Protein AF-A0A1G1XC01-F1 (afdb_monomer_lite)

Foldseek 3Di:
DDADPVRWDWDDDQQQQKIFTADPPPRDTPFMFAHGRDQDDPRGAHRKADWDQAPNRQWIWICSFQLQKIFIAGRPVRDGPAIFAHGNDADPDQSHADGWADWDQPDRRSQWIWTARQVQQKTFIARRPVRDGPAMEHDPPADGWHDWDADPVQWIWTDRQVLQKIWIAHRVRDTPAIAAAALVRDGQHRWQEWDQDPVRWIWTQGQRQQKIFTANRVHNYTPDIDHDNNRGRYDDDD

Sequence (238 aa):
MTVAPNGNPLVATSNGMLIQEIDRTNHQV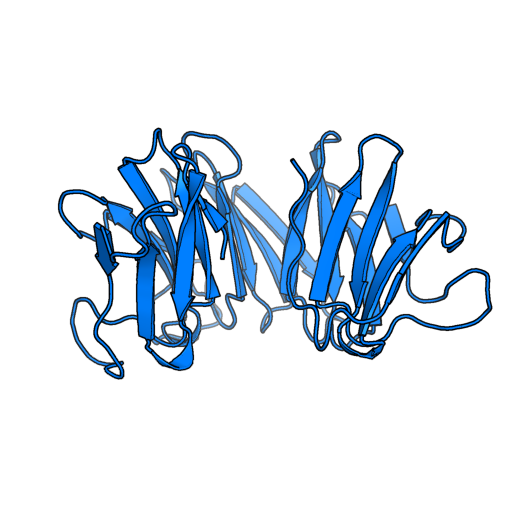VWQYGVLNQQYCDKCLHQPKKTHLFNNGTEVLVTDANNRRVVIINKATKQIVWEYGHKAEMRDAIGYLKGNRFAMPMDETGSQILISDTLTNKIMLIDRATKNIAWQWQDASGKWLQNVFPTSDGTFVAEDHLKNEVFEVNKDGKILWTLHQLADGTTLNYPTDAIKLGNSNVLISEGGKRRIIEVNPLTGEIVWKFTGAGLPTAIAVE

Radius of gyration: 17.6 Å; chains: 1; bounding box: 43×45×46 Å

Organism: NCBI:txid1797282

InterPro domains:
  IPR002372 Pyrrolo-quinoline quinone repeat domain [PF13360] (113-225)
  IPR011042 Six-bladed beta-propeller, TolB-like [G3DSA:2.120.10.30] (1-237)
  IPR011047 Quinoprotein alcohol dehydrogenase-like superfamily [SSF50998] (6-236)

Structure (mmCIF, N/CA/C/O backbone):
data_AF-A0A1G1XC01-F1
#
_entry.id   AF-A0A1G1XC01-F1
#
loop_
_atom_site.group_PDB
_atom_site.id
_atom_site.type_symbol
_atom_site.label_atom_id
_atom_site.label_alt_id
_atom_site.label_comp_id
_atom_site.label_asym_id
_atom_site.label_entity_id
_atom_site.label_seq_id
_atom_site.pdbx_PDB_ins_code
_atom_site.Cartn_x
_atom_site.Cartn_y
_atom_site.Cartn_z
_atom_site.occupancy
_atom_site.B_iso_or_equiv
_atom_site.auth_seq_id
_atom_site.auth_comp_id
_atom_site.auth_asym_id
_atom_site.auth_atom_id
_atom_site.pdbx_PDB_model_num
ATOM 1 N N . MET A 1 1 ? 3.510 8.034 7.076 1.00 75.88 1 MET A N 1
ATOM 2 C CA . MET A 1 1 ? 2.882 9.356 7.246 1.00 75.88 1 MET A CA 1
ATOM 3 C C . MET A 1 1 ? 1.990 9.595 6.047 1.00 75.88 1 MET A C 1
ATOM 5 O O . MET A 1 1 ? 2.377 9.189 4.957 1.00 75.88 1 MET A O 1
ATOM 9 N N . THR A 1 2 ? 0.830 10.196 6.258 1.00 83.81 2 THR A N 1
ATOM 10 C CA . THR A 1 2 ? -0.003 10.807 5.213 1.00 83.81 2 THR A CA 1
ATOM 11 C C . THR A 1 2 ? -0.377 12.216 5.648 1.00 83.81 2 THR A C 1
ATOM 13 O O . THR A 1 2 ? -0.042 12.621 6.762 1.00 83.81 2 THR A O 1
ATOM 16 N N . VAL A 1 3 ? -1.011 12.980 4.765 1.00 85.81 3 VAL A N 1
ATOM 17 C CA . VAL A 1 3 ? -1.442 14.352 5.042 1.00 85.81 3 VAL A CA 1
ATOM 18 C C . VAL A 1 3 ? -2.966 14.366 5.102 1.00 85.81 3 VAL A C 1
ATOM 20 O O . VAL A 1 3 ? -3.635 13.828 4.224 1.00 85.81 3 VAL A O 1
ATOM 23 N N . ALA A 1 4 ? -3.513 14.919 6.178 1.00 85.06 4 ALA A N 1
ATOM 24 C CA . ALA A 1 4 ? -4.942 15.140 6.345 1.00 85.06 4 ALA A CA 1
ATOM 25 C C . ALA A 1 4 ? -5.431 16.287 5.432 1.00 85.06 4 ALA A C 1
ATOM 27 O O . ALA A 1 4 ? -4.627 17.147 5.078 1.00 85.06 4 ALA A O 1
ATOM 28 N N . PRO A 1 5 ? -6.735 16.388 5.097 1.00 82.94 5 PRO A N 1
ATOM 29 C CA . PRO A 1 5 ? -7.250 17.471 4.248 1.00 82.94 5 PRO A CA 1
ATOM 30 C C . PRO A 1 5 ? -6.991 18.889 4.785 1.00 82.94 5 PRO A C 1
ATOM 32 O O . PRO A 1 5 ? -6.902 19.840 4.020 1.00 82.94 5 PRO A O 1
ATOM 35 N N . ASN A 1 6 ? -6.834 19.040 6.103 1.00 85.12 6 ASN A N 1
ATOM 36 C CA . ASN A 1 6 ? -6.442 20.298 6.754 1.00 85.12 6 ASN A CA 1
ATOM 37 C C . ASN A 1 6 ? -4.921 20.581 6.679 1.00 85.12 6 ASN A C 1
ATOM 39 O O . ASN A 1 6 ? -4.443 21.553 7.259 1.00 85.12 6 ASN A O 1
ATOM 43 N N . GLY A 1 7 ? -4.148 19.728 6.004 1.00 87.81 7 GLY A N 1
ATOM 44 C CA . GLY A 1 7 ? -2.696 19.811 5.882 1.00 87.81 7 GLY A CA 1
ATOM 45 C C . GLY A 1 7 ? -1.914 19.235 7.065 1.00 87.81 7 GLY A C 1
ATOM 46 O O . GLY A 1 7 ? -0.684 19.265 7.031 1.00 87.81 7 GLY A O 1
ATOM 47 N N . ASN A 1 8 ? -2.572 18.723 8.109 1.00 92.62 8 ASN A N 1
ATOM 48 C CA . ASN A 1 8 ? -1.876 18.136 9.252 1.00 92.62 8 ASN A CA 1
ATOM 49 C C . ASN A 1 8 ? -1.252 16.782 8.887 1.00 92.62 8 ASN A C 1
ATOM 51 O O . ASN A 1 8 ? -1.921 15.942 8.278 1.00 92.62 8 ASN A O 1
ATOM 55 N N . PRO A 1 9 ? -0.001 16.499 9.282 1.00 92.25 9 PRO A N 1
ATOM 56 C CA . PRO A 1 9 ? 0.548 15.159 9.153 1.00 92.25 9 PRO A CA 1
ATOM 57 C C . PRO A 1 9 ? -0.177 14.167 10.073 1.00 92.25 9 PRO A C 1
ATOM 59 O O . PRO A 1 9 ? -0.300 14.370 11.283 1.00 92.25 9 PRO A O 1
ATOM 62 N N . LEU A 1 10 ? -0.590 13.044 9.489 1.00 92.88 10 LEU A N 1
ATOM 63 C CA . LEU A 1 10 ? -1.025 11.843 10.188 1.00 92.88 10 LEU A CA 1
ATOM 64 C C . LEU A 1 10 ? 0.125 10.828 10.188 1.00 92.88 10 LEU A C 1
ATOM 66 O O . LEU A 1 10 ? 0.558 10.315 9.148 1.00 92.88 10 LEU A O 1
ATOM 70 N N . VAL A 1 11 ? 0.659 10.544 11.369 1.00 92.31 11 VAL A N 1
ATOM 71 C CA . VAL A 1 11 ? 1.878 9.758 11.557 1.00 92.31 11 VAL A CA 1
ATOM 72 C C . VAL A 1 11 ? 1.549 8.469 12.286 1.00 92.31 11 VAL A C 1
ATOM 74 O O . VAL A 1 11 ? 0.993 8.486 13.377 1.00 92.31 11 VAL A O 1
ATOM 77 N N . ALA A 1 12 ? 1.940 7.341 11.698 1.00 92.38 12 ALA A N 1
ATOM 7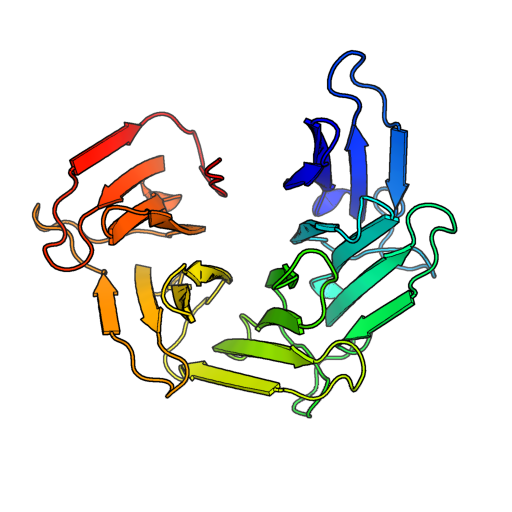8 C CA . ALA A 1 12 ? 1.949 6.053 12.373 1.00 92.38 12 ALA A CA 1
ATOM 79 C C . ALA A 1 12 ? 3.348 5.766 12.910 1.00 92.38 12 ALA A C 1
ATOM 81 O O . ALA A 1 12 ? 4.310 5.655 12.145 1.00 92.38 12 ALA A O 1
ATOM 82 N N . THR A 1 13 ? 3.451 5.598 14.220 1.00 91.56 13 THR A N 1
ATOM 83 C CA . THR A 1 13 ? 4.713 5.310 14.893 1.00 91.56 13 THR A CA 1
ATOM 84 C C . THR A 1 13 ? 4.769 3.817 15.175 1.00 91.56 13 THR A C 1
ATOM 86 O O . THR A 1 13 ? 4.258 3.358 16.195 1.00 91.56 13 THR A O 1
ATOM 89 N N . SER A 1 14 ? 5.388 3.034 14.280 1.00 89.62 14 SER A N 1
ATOM 90 C CA . SER A 1 14 ? 5.397 1.563 14.395 1.00 89.62 14 SER A CA 1
ATOM 91 C C . SER A 1 14 ? 5.891 1.069 15.761 1.00 89.62 14 SER A C 1
ATOM 93 O O . SER A 1 14 ? 5.232 0.232 16.372 1.00 89.62 14 SER A O 1
ATOM 95 N N . ASN A 1 15 ? 7.016 1.593 16.257 1.00 89.50 15 ASN A N 1
ATOM 96 C CA . ASN A 1 15 ? 7.578 1.174 17.550 1.00 89.50 15 ASN A CA 1
ATOM 97 C C . ASN A 1 15 ? 6.788 1.730 18.740 1.00 89.50 15 ASN A C 1
ATOM 99 O O . ASN A 1 15 ? 6.712 1.080 19.77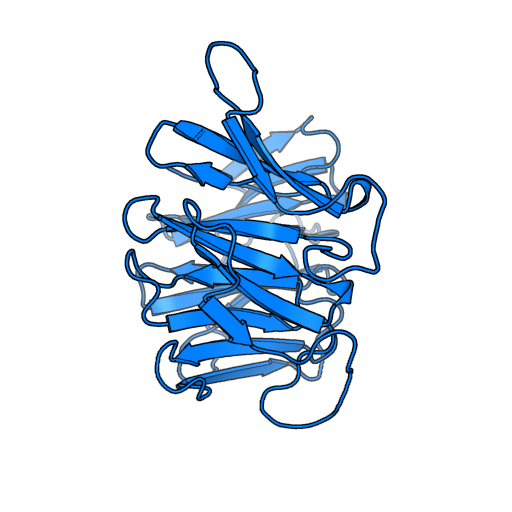4 1.00 89.50 15 ASN A O 1
ATOM 103 N N . GLY A 1 16 ? 6.166 2.898 18.566 1.00 91.50 16 GLY A N 1
ATOM 104 C CA . GLY A 1 16 ? 5.320 3.531 19.574 1.00 91.50 16 GLY A CA 1
ATOM 105 C C . GLY A 1 16 ? 3.903 2.959 19.637 1.00 91.50 16 GLY A C 1
ATOM 106 O O . GLY A 1 16 ? 3.182 3.298 20.564 1.00 91.50 16 GLY A O 1
ATOM 107 N N . MET A 1 17 ? 3.506 2.097 18.690 1.00 95.44 17 MET A N 1
ATOM 108 C CA . MET A 1 17 ? 2.208 1.397 18.670 1.00 95.44 17 MET A CA 1
ATOM 109 C C . MET A 1 17 ? 0.994 2.334 18.632 1.00 95.44 17 MET A C 1
ATOM 111 O O . MET A 1 17 ? -0.092 2.012 19.118 1.00 95.44 17 MET A O 1
ATOM 115 N N . LEU A 1 18 ? 1.175 3.505 18.027 1.00 95.56 18 LEU A N 1
ATOM 116 C CA . LEU A 1 18 ? 0.162 4.547 17.982 1.00 95.56 18 LEU A CA 1
ATOM 117 C C . LEU A 1 18 ? 0.186 5.312 16.665 1.00 95.56 18 LEU A C 1
ATOM 119 O O . LEU A 1 18 ? 1.136 5.232 15.881 1.00 95.56 18 LEU A O 1
ATOM 123 N N . ILE A 1 19 ? -0.886 6.060 16.449 1.00 96.00 19 ILE A N 1
ATOM 124 C CA . ILE A 1 19 ? -1.063 6.992 15.345 1.00 96.00 19 ILE A CA 1
ATOM 125 C C . ILE A 1 19 ? -1.423 8.339 15.936 1.00 96.00 19 ILE A C 1
ATOM 127 O O . ILE A 1 19 ? -2.250 8.397 16.848 1.00 96.00 19 ILE A O 1
ATOM 131 N N . GLN A 1 20 ? -0.832 9.399 15.402 1.00 95.94 20 GLN A N 1
ATOM 132 C CA . GLN A 1 20 ? -1.077 10.772 15.817 1.00 95.94 20 GLN A CA 1
ATOM 133 C C . GLN A 1 20 ? -1.349 11.660 14.613 1.00 95.94 20 GLN A C 1
ATOM 135 O O . GLN A 1 20 ? -0.650 11.572 13.608 1.00 95.94 20 GLN A O 1
ATOM 140 N N . GLU A 1 21 ? -2.344 12.531 14.737 1.00 95.75 21 GLU A N 1
ATOM 141 C CA . GLU A 1 21 ? -2.443 13.728 13.907 1.00 95.75 21 GLU A CA 1
ATOM 142 C C . GLU A 1 21 ? -1.783 14.871 14.671 1.00 95.75 21 GLU A C 1
ATOM 144 O O . GLU A 1 21 ? -2.106 15.110 15.841 1.00 95.75 21 GLU A O 1
ATOM 149 N N . ILE A 1 22 ? -0.849 15.548 14.014 1.00 95.88 22 ILE A N 1
ATOM 150 C CA . ILE A 1 22 ? -0.079 16.642 14.597 1.00 95.88 22 ILE A CA 1
ATOM 151 C C . ILE A 1 22 ? -0.465 17.919 13.864 1.00 95.88 22 ILE A C 1
ATOM 153 O O . ILE A 1 22 ? -0.442 17.960 12.638 1.00 95.88 22 ILE A O 1
ATOM 157 N N . ASP A 1 23 ? -0.818 18.958 14.609 1.00 95.25 23 ASP A N 1
ATOM 158 C CA . ASP A 1 23 ? -1.065 20.282 14.053 1.00 95.25 23 ASP A CA 1
ATOM 159 C C . ASP A 1 23 ? 0.220 20.830 13.421 1.00 95.25 23 ASP A C 1
ATOM 161 O O . ASP A 1 23 ? 1.255 20.958 14.079 1.00 95.25 23 ASP A O 1
ATOM 165 N N . ARG A 1 24 ? 0.168 21.143 12.126 1.00 93.62 24 ARG A N 1
ATOM 166 C CA . ARG A 1 24 ? 1.348 21.591 11.367 1.00 93.62 24 ARG A CA 1
ATOM 167 C C . ARG A 1 24 ? 1.880 22.968 11.775 1.00 93.62 24 ARG A C 1
ATOM 169 O O . ARG A 1 24 ? 2.967 23.330 11.341 1.00 93.62 24 ARG A O 1
ATOM 176 N N . THR A 1 25 ? 1.123 23.755 12.536 1.00 95.31 25 THR A N 1
ATOM 177 C CA . THR A 1 25 ? 1.468 25.136 12.897 1.00 95.31 25 THR A CA 1
ATOM 178 C C . THR A 1 25 ? 2.027 25.225 14.312 1.00 95.31 25 THR A C 1
ATOM 180 O O . THR A 1 25 ? 3.033 25.895 14.524 1.00 95.31 25 THR A O 1
ATOM 183 N N . ASN A 1 26 ? 1.395 24.565 15.283 1.00 96.38 26 ASN A N 1
ATOM 184 C CA . ASN A 1 26 ? 1.813 24.605 16.692 1.00 96.38 26 ASN A CA 1
ATOM 185 C C . ASN A 1 26 ? 2.472 23.300 17.183 1.00 96.38 26 ASN A C 1
ATOM 187 O O . ASN A 1 26 ? 2.916 23.228 18.334 1.00 96.38 26 ASN A O 1
ATOM 191 N N . HIS A 1 27 ? 2.542 22.283 16.317 1.00 95.06 27 HIS A N 1
ATOM 192 C CA . HIS A 1 27 ? 3.183 20.985 16.548 1.00 95.06 27 HIS A CA 1
ATOM 193 C C . HIS A 1 27 ? 2.582 20.173 17.706 1.00 95.06 27 HIS A C 1
ATOM 195 O O . HIS A 1 27 ? 3.217 19.246 18.211 1.00 95.06 27 HIS A O 1
ATOM 201 N N . GLN A 1 28 ? 1.359 20.497 18.134 1.00 97.25 28 GLN A N 1
ATOM 202 C CA . GLN A 1 28 ? 0.647 19.742 19.159 1.00 97.25 28 GLN A CA 1
ATOM 203 C C . GLN A 1 28 ? -0.070 18.535 18.559 1.00 97.25 28 GLN A C 1
ATOM 205 O O . GLN A 1 28 ? -0.556 18.560 17.428 1.00 97.25 28 GLN A O 1
ATOM 210 N N . VAL A 1 29 ? -0.181 17.468 19.348 1.00 96.44 29 VAL A N 1
ATOM 211 C CA . VAL A 1 29 ? -1.004 16.309 18.989 1.00 96.44 29 VAL A CA 1
ATOM 212 C C . VAL A 1 29 ? -2.475 16.691 19.138 1.00 96.44 29 VAL A C 1
ATOM 214 O O . VAL A 1 29 ? -2.940 16.946 20.247 1.00 96.44 29 VAL A O 1
ATOM 217 N N . VAL A 1 30 ? -3.218 16.687 18.032 1.00 95.88 30 VAL A N 1
ATOM 218 C CA . VAL A 1 30 ? -4.658 17.016 18.012 1.00 95.88 30 VAL A CA 1
ATOM 219 C C . VAL A 1 30 ? -5.543 15.775 17.998 1.00 95.88 30 VAL A C 1
ATOM 221 O O . VAL A 1 30 ? -6.713 15.827 18.374 1.00 95.88 30 VAL A O 1
ATOM 224 N N . TRP A 1 31 ? -4.988 14.628 17.610 1.00 96.50 31 TRP A N 1
ATOM 225 C CA . TRP A 1 31 ? -5.675 13.347 17.685 1.00 96.50 31 TRP A CA 1
ATOM 226 C C . TRP A 1 31 ? -4.683 12.202 17.876 1.00 96.50 31 TRP A C 1
ATOM 228 O O . TRP A 1 31 ? -3.569 12.245 17.361 1.00 96.50 31 TRP A O 1
ATOM 238 N N . GLN A 1 32 ? -5.103 11.160 18.597 1.00 96.50 32 GLN A N 1
ATOM 239 C CA . GLN A 1 32 ? -4.316 9.945 18.792 1.00 96.50 32 GLN A CA 1
ATOM 240 C C . GLN A 1 32 ? -5.203 8.706 18.900 1.00 96.50 32 GLN A C 1
ATOM 242 O O . GLN A 1 32 ? -6.240 8.728 19.582 1.00 96.50 32 GLN A O 1
ATOM 247 N N . TYR A 1 33 ? -4.715 7.609 18.324 1.00 96.88 33 TYR A N 1
ATOM 248 C CA . TYR A 1 33 ? -5.201 6.253 18.553 1.00 96.88 33 TYR A CA 1
ATOM 249 C C . TYR A 1 33 ? -4.039 5.295 18.821 1.00 96.88 33 TYR A C 1
ATOM 251 O O . TYR A 1 33 ? -2.954 5.465 18.272 1.00 96.88 33 TYR A O 1
ATOM 259 N N . GLY A 1 34 ? -4.265 4.276 19.648 1.00 95.44 34 GLY A N 1
ATOM 260 C CA . GLY A 1 34 ? -3.203 3.424 20.173 1.00 95.44 34 GLY A CA 1
ATOM 261 C C . GLY A 1 34 ? -2.655 3.929 21.504 1.00 95.44 34 GLY A C 1
ATOM 262 O O . GLY A 1 34 ? -2.964 5.036 21.963 1.00 95.44 34 GLY A O 1
ATOM 263 N N . VAL A 1 35 ? -1.850 3.079 22.131 1.00 94.00 35 VAL A N 1
ATOM 264 C CA . VAL A 1 35 ? -1.258 3.319 23.446 1.00 94.00 35 VAL A CA 1
ATOM 265 C C . VAL A 1 35 ? 0.248 3.172 23.313 1.00 94.00 35 VAL A C 1
ATOM 267 O O . VAL A 1 35 ? 0.732 2.196 22.740 1.00 94.00 35 VAL A O 1
ATOM 270 N N . LEU A 1 36 ? 0.981 4.162 23.824 1.00 93.81 36 LEU A N 1
ATOM 271 C CA . LEU A 1 36 ? 2.430 4.215 23.692 1.00 93.81 36 LEU A CA 1
ATOM 272 C C . LEU A 1 36 ? 3.072 2.948 24.260 1.00 93.81 36 LEU A C 1
ATOM 274 O O . LEU A 1 36 ? 2.903 2.640 25.437 1.00 93.81 36 LEU A O 1
ATOM 278 N N . ASN A 1 37 ? 3.828 2.244 23.415 1.00 91.44 37 ASN A N 1
ATOM 279 C CA . ASN A 1 37 ? 4.573 1.031 23.764 1.00 91.44 37 ASN A CA 1
ATOM 280 C C . ASN A 1 37 ? 3.711 -0.118 24.328 1.00 91.44 37 ASN A C 1
ATOM 282 O O . ASN A 1 37 ? 4.250 -1.021 24.969 1.00 91.44 37 ASN A O 1
ATOM 286 N N . GLN A 1 38 ? 2.396 -0.126 24.075 1.00 92.56 38 GLN A N 1
ATOM 287 C CA . GLN A 1 38 ? 1.509 -1.207 24.500 1.00 92.56 38 GLN A CA 1
ATOM 288 C C . GLN A 1 38 ? 0.847 -1.901 23.304 1.00 92.56 38 GLN A C 1
ATOM 290 O O . GLN A 1 38 ? 0.121 -1.297 22.519 1.00 92.56 38 GLN A O 1
ATOM 295 N N . GLN A 1 39 ? 1.085 -3.210 23.202 1.00 89.69 39 GLN A N 1
ATOM 296 C CA . GLN A 1 39 ? 0.593 -4.060 22.108 1.00 89.69 39 GLN A CA 1
ATOM 297 C C . GLN A 1 39 ? -0.752 -4.716 22.444 1.00 89.69 39 GLN A C 1
ATOM 299 O O . GLN A 1 39 ? -1.568 -4.979 21.561 1.00 89.69 39 GLN A O 1
ATOM 304 N N . TYR A 1 40 ? -0.988 -4.981 23.731 1.00 86.88 40 TYR A N 1
ATOM 305 C CA . TYR A 1 40 ? -2.087 -5.819 24.204 1.00 86.88 40 TYR A CA 1
ATOM 306 C C . TYR A 1 40 ? -3.066 -4.997 25.041 1.00 86.88 40 TYR A C 1
ATOM 308 O O . TYR A 1 40 ? -2.843 -4.731 26.222 1.00 86.88 40 TYR A O 1
ATOM 316 N N . CYS A 1 41 ? -4.132 -4.559 24.377 1.00 87.50 41 CYS A N 1
ATOM 317 C CA . CYS A 1 41 ? -5.350 -3.983 24.941 1.00 87.50 41 CYS A CA 1
ATOM 318 C C . CYS A 1 41 ? -6.404 -3.845 23.827 1.00 87.50 41 CYS A C 1
ATOM 320 O O . CYS A 1 41 ? -6.119 -4.119 22.652 1.00 87.50 41 CYS A O 1
ATOM 322 N N . ASP A 1 42 ? -7.605 -3.382 24.173 1.00 84.19 42 ASP A N 1
ATOM 323 C CA . ASP A 1 42 ? -8.710 -3.207 23.219 1.00 84.19 42 ASP A CA 1
ATOM 324 C C . ASP A 1 42 ? -8.379 -2.190 22.120 1.00 84.19 42 ASP A C 1
ATOM 326 O O . ASP A 1 42 ? -8.584 -2.449 20.934 1.00 84.19 42 ASP A O 1
ATOM 330 N N . LYS A 1 43 ? -7.783 -1.054 22.505 1.00 87.94 43 LYS A N 1
ATOM 331 C CA . LYS A 1 43 ? -7.416 0.049 21.598 1.00 87.94 43 LYS A CA 1
ATOM 332 C C . LYS A 1 43 ? -5.961 0.005 21.128 1.00 87.94 43 LYS A C 1
ATOM 334 O O . LYS A 1 43 ? -5.481 0.972 20.543 1.00 87.94 43 LYS A O 1
ATOM 339 N N . CYS A 1 44 ? -5.249 -1.085 21.395 1.00 93.44 44 CYS A N 1
ATOM 340 C CA . CYS A 1 44 ? -3.836 -1.201 21.064 1.00 93.44 44 CYS A CA 1
ATOM 341 C C . CYS A 1 44 ? -3.650 -1.590 19.596 1.00 93.44 44 CYS A C 1
ATOM 343 O O . CYS A 1 44 ? -4.338 -2.473 19.075 1.00 93.44 44 CYS A O 1
ATOM 345 N N . LEU A 1 45 ? -2.694 -0.926 18.954 1.00 96.06 45 LEU A N 1
ATOM 346 C CA . LEU A 1 45 ? -2.162 -1.305 17.651 1.00 96.06 45 LEU A CA 1
ATOM 347 C C . LEU A 1 45 ? -0.863 -2.085 17.864 1.00 96.06 45 LEU A C 1
ATOM 349 O O . LEU A 1 45 ? -0.211 -1.953 18.897 1.00 96.06 45 LEU A O 1
ATOM 353 N N . HIS A 1 46 ? -0.445 -2.860 16.874 1.00 95.38 46 HIS A N 1
ATOM 354 C CA . HIS A 1 46 ? 0.835 -3.544 16.892 1.00 95.38 46 HIS A CA 1
ATOM 355 C C . HIS A 1 46 ? 1.584 -3.300 15.582 1.00 95.38 46 HIS A C 1
ATOM 357 O O . HIS A 1 46 ? 1.268 -3.852 14.529 1.00 95.38 46 HIS A O 1
ATOM 363 N N . GLN A 1 47 ? 2.656 -2.504 15.679 1.00 94.00 47 GLN A N 1
ATOM 364 C CA . GLN A 1 47 ? 3.460 -2.048 14.542 1.00 94.00 47 GLN A CA 1
ATOM 365 C C . GLN A 1 47 ? 2.625 -1.449 13.397 1.00 94.00 47 GLN A C 1
ATOM 367 O O . GLN A 1 47 ? 2.761 -1.897 12.255 1.00 94.00 47 GLN A O 1
ATOM 372 N N . PRO A 1 48 ? 1.804 -0.413 13.662 1.00 95.25 48 PRO A N 1
ATOM 373 C CA . PRO A 1 48 ? 1.057 0.241 12.599 1.00 95.25 48 PRO A CA 1
ATOM 374 C C . PRO A 1 48 ? 2.001 0.783 11.514 1.00 95.25 48 PRO A C 1
ATOM 376 O O . PRO A 1 48 ? 3.095 1.279 11.821 1.00 95.25 48 PRO A O 1
ATOM 379 N N . LYS A 1 49 ? 1.594 0.641 10.247 1.00 91.19 49 LYS A N 1
ATOM 380 C CA . LYS A 1 49 ? 2.366 1.043 9.056 1.00 91.19 49 LYS A CA 1
ATOM 381 C C . LYS A 1 49 ? 1.705 2.223 8.343 1.00 91.19 49 LYS A C 1
ATOM 383 O O . LYS A 1 49 ? 1.701 3.320 8.887 1.00 91.19 49 LYS A O 1
ATOM 388 N N . LYS A 1 50 ? 1.176 2.054 7.129 1.00 90.44 50 LYS A N 1
ATOM 389 C CA . LYS A 1 50 ? 0.502 3.146 6.407 1.00 90.44 50 LYS A CA 1
ATOM 390 C C . LYS A 1 50 ? -0.873 3.434 7.025 1.00 90.44 50 LYS A C 1
ATOM 392 O O . LYS A 1 50 ? -1.537 2.535 7.552 1.00 90.44 50 LYS A O 1
ATOM 397 N N . THR A 1 51 ? -1.253 4.710 6.999 1.00 93.56 51 THR A N 1
ATOM 398 C CA . THR A 1 51 ? -2.523 5.225 7.529 1.00 93.56 51 THR A CA 1
ATOM 399 C C . THR A 1 51 ? -3.088 6.258 6.578 1.00 93.56 51 THR A C 1
ATOM 401 O O . THR A 1 51 ? -2.311 7.013 6.011 1.00 93.56 51 THR A O 1
ATOM 404 N N . HIS A 1 52 ? -4.404 6.320 6.409 1.00 93.62 52 HIS A N 1
ATOM 405 C CA . HIS A 1 52 ? -5.052 7.298 5.535 1.00 93.62 52 HIS A CA 1
ATOM 406 C C . HIS A 1 52 ? -6.214 7.951 6.266 1.00 93.62 52 HIS A C 1
ATOM 408 O O . HIS A 1 52 ? -7.022 7.253 6.875 1.00 93.62 52 HIS A O 1
ATOM 414 N N . LEU A 1 53 ? -6.299 9.277 6.195 1.00 94.19 53 LEU A N 1
ATOM 415 C CA . LEU A 1 53 ? -7.487 10.006 6.609 1.00 94.19 53 LEU A CA 1
ATOM 416 C C . LEU A 1 53 ? -8.386 10.192 5.383 1.00 94.19 53 LEU A C 1
ATOM 418 O O . LEU A 1 53 ? -7.929 10.695 4.362 1.00 94.19 53 LEU A O 1
ATOM 422 N N . PHE A 1 54 ? -9.642 9.769 5.478 1.00 94.38 54 PHE A N 1
ATOM 423 C CA . PHE A 1 54 ? -10.590 9.784 4.363 1.00 94.38 54 PHE A CA 1
ATOM 424 C C . PHE A 1 54 ? -12.012 10.057 4.870 1.00 94.38 54 PHE A C 1
ATOM 426 O O . PHE A 1 54 ? -12.200 10.402 6.043 1.00 94.38 54 PHE A O 1
ATOM 433 N N . ASN A 1 55 ? -13.003 9.971 3.980 1.00 93.94 55 ASN A N 1
ATOM 434 C CA . ASN A 1 55 ? -14.410 10.236 4.269 1.00 93.94 55 ASN A CA 1
ATOM 435 C C . ASN A 1 55 ? -14.602 11.609 4.939 1.00 93.94 55 ASN A C 1
ATOM 437 O O . ASN A 1 55 ? -15.030 11.718 6.092 1.00 93.94 55 ASN A O 1
ATOM 441 N N . ASN A 1 56 ? -14.160 12.663 4.242 1.00 91.12 56 ASN A N 1
ATOM 442 C CA . ASN A 1 56 ? -14.169 14.052 4.720 1.00 91.12 56 ASN A CA 1
ATOM 443 C C . ASN A 1 56 ? -13.488 14.255 6.085 1.00 91.12 56 ASN A C 1
ATOM 445 O O . ASN A 1 56 ? -13.898 15.086 6.892 1.00 91.12 56 ASN A O 1
ATOM 449 N N . GLY A 1 57 ? -12.443 13.476 6.374 1.00 92.12 57 GLY A N 1
ATOM 450 C CA . GLY A 1 57 ? -11.681 13.609 7.613 1.00 92.12 57 GLY A CA 1
ATOM 451 C C . GLY A 1 57 ? -12.300 12.923 8.830 1.00 92.12 57 GLY A C 1
ATOM 452 O O . GLY A 1 57 ? -11.823 13.130 9.949 1.00 92.12 57 GLY A O 1
ATOM 453 N N . THR A 1 58 ? -13.350 12.121 8.643 1.00 95.31 58 THR A N 1
ATOM 454 C CA . THR A 1 58 ? -14.070 11.467 9.747 1.00 95.31 58 THR A CA 1
ATOM 455 C C . THR A 1 58 ? -13.545 10.070 10.069 1.00 95.31 58 THR A C 1
ATOM 457 O O . THR A 1 58 ? -13.781 9.569 11.173 1.00 95.31 58 THR A O 1
ATOM 460 N N . GLU A 1 59 ? -12.791 9.455 9.154 1.00 97.19 5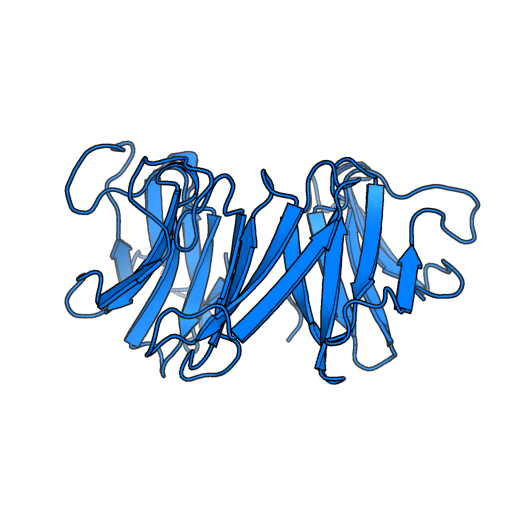9 GLU A N 1
ATOM 461 C CA . GLU A 1 59 ? -12.335 8.072 9.272 1.00 97.19 59 GLU A CA 1
ATOM 462 C C . GLU A 1 59 ? -10.840 7.923 9.003 1.00 97.19 59 GLU A C 1
ATOM 464 O O . GLU A 1 59 ? -10.289 8.512 8.074 1.00 97.19 59 GLU A O 1
ATOM 469 N N . VAL A 1 60 ? -10.188 7.100 9.825 1.00 97.25 60 VAL A N 1
ATOM 470 C CA . VAL A 1 60 ? -8.761 6.786 9.727 1.00 97.25 60 VAL A CA 1
ATOM 471 C C . VAL A 1 60 ? -8.594 5.310 9.388 1.00 97.25 60 VAL A C 1
ATOM 473 O O . VAL A 1 60 ? -8.879 4.448 10.219 1.00 97.25 60 VAL A O 1
ATOM 476 N N . LEU A 1 61 ? -8.110 5.013 8.184 1.00 97.75 61 LEU A N 1
ATOM 477 C CA . LEU A 1 61 ? -7.689 3.675 7.781 1.00 97.75 61 LEU A CA 1
ATOM 478 C C . LEU A 1 61 ? -6.291 3.398 8.332 1.00 97.75 61 LEU A C 1
ATOM 480 O O . LEU A 1 61 ? -5.401 4.242 8.229 1.00 97.75 61 LEU A O 1
ATOM 484 N N . VAL A 1 62 ? -6.083 2.207 8.885 1.00 97.38 62 VAL A N 1
ATOM 485 C CA . VAL A 1 62 ? -4.833 1.805 9.529 1.00 97.38 62 VAL A CA 1
ATOM 486 C C . VAL A 1 62 ? -4.437 0.406 9.107 1.00 97.38 62 VAL A C 1
ATOM 488 O O . VAL A 1 62 ? -5.193 -0.548 9.280 1.00 97.38 62 VAL A O 1
ATOM 491 N N . THR A 1 63 ? -3.192 0.270 8.661 1.00 96.38 63 THR A N 1
ATOM 492 C CA . THR A 1 63 ? -2.540 -1.034 8.535 1.00 96.38 63 THR A CA 1
ATOM 493 C C . THR A 1 63 ? -1.968 -1.450 9.893 1.00 96.38 63 THR A C 1
ATOM 495 O O . THR A 1 63 ? -0.876 -1.013 10.263 1.00 96.38 63 THR A O 1
ATOM 498 N N . ASP A 1 64 ? -2.698 -2.275 10.647 1.00 96.69 64 ASP A N 1
ATOM 499 C CA . ASP A 1 64 ? -2.320 -2.786 11.974 1.00 96.69 64 ASP A CA 1
ATOM 500 C C . ASP A 1 64 ? -1.531 -4.106 11.829 1.00 96.69 64 ASP A C 1
ATOM 502 O O . ASP A 1 64 ? -2.020 -5.205 12.098 1.00 96.69 64 ASP A O 1
ATOM 506 N N . ALA A 1 65 ? -0.315 -3.982 11.285 1.00 94.12 65 ALA A N 1
ATOM 507 C CA . ALA A 1 65 ? 0.399 -5.054 10.584 1.00 94.12 65 ALA A CA 1
ATOM 508 C C . ALA A 1 65 ? 0.626 -6.338 11.400 1.00 94.12 65 ALA A C 1
ATOM 510 O O . ALA A 1 65 ? 0.339 -7.439 10.932 1.00 94.12 65 ALA A O 1
ATOM 511 N N . ASN A 1 66 ? 1.126 -6.236 12.634 1.00 94.31 66 ASN A N 1
ATOM 512 C CA . ASN A 1 66 ? 1.403 -7.434 13.440 1.00 94.31 66 ASN A CA 1
ATOM 513 C C . ASN A 1 66 ? 0.157 -7.978 14.138 1.00 94.31 66 ASN A C 1
ATOM 515 O O . ASN A 1 66 ? 0.143 -9.141 14.531 1.00 94.31 66 ASN A O 1
ATOM 519 N N . ASN A 1 67 ? -0.901 -7.172 14.224 1.00 95.75 67 ASN A N 1
ATOM 520 C CA . ASN A 1 67 ? -2.227 -7.657 14.571 1.00 95.75 67 ASN A CA 1
ATOM 521 C C . ASN A 1 67 ? -2.937 -8.293 13.369 1.00 95.75 67 ASN A C 1
ATOM 523 O O . ASN A 1 67 ? -4.073 -8.713 13.536 1.00 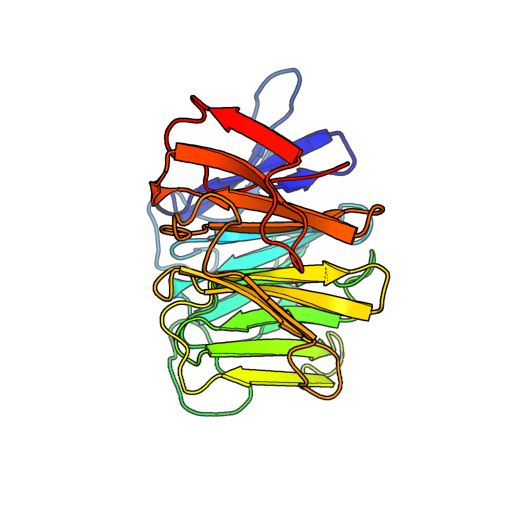95.75 67 ASN A O 1
ATOM 527 N N . ARG A 1 68 ? -2.303 -8.421 12.192 1.00 96.19 68 ARG A N 1
ATOM 528 C CA . ARG A 1 68 ? -2.838 -9.191 11.053 1.00 96.19 68 ARG A CA 1
ATOM 529 C C . ARG A 1 68 ? -4.193 -8.682 10.559 1.00 96.19 68 ARG A C 1
ATOM 531 O O . ARG A 1 68 ? -5.069 -9.454 10.173 1.00 96.19 68 ARG A O 1
ATOM 538 N N . ARG A 1 69 ? -4.375 -7.363 10.606 1.00 97.25 69 ARG A N 1
ATOM 539 C CA . ARG A 1 69 ? -5.626 -6.715 10.219 1.00 97.25 69 ARG A CA 1
ATOM 540 C C . ARG A 1 69 ? -5.411 -5.314 9.669 1.00 97.25 69 ARG A C 1
ATOM 542 O O . ARG A 1 69 ? -4.433 -4.632 9.984 1.00 97.25 69 ARG A O 1
ATOM 549 N N . VAL A 1 70 ? -6.376 -4.872 8.885 1.00 98.38 70 VAL A N 1
ATOM 550 C CA . VAL A 1 70 ? -6.571 -3.482 8.488 1.00 98.38 70 VAL A CA 1
ATOM 551 C C . VAL A 1 70 ? -7.856 -3.005 9.154 1.00 98.38 70 VAL A C 1
ATOM 553 O O . VAL A 1 70 ? -8.864 -3.708 9.115 1.00 98.38 70 VAL A O 1
ATOM 556 N N . VAL A 1 71 ? -7.824 -1.833 9.786 1.00 98.25 71 VAL A N 1
ATOM 557 C CA . VAL A 1 71 ? -8.973 -1.281 10.520 1.00 98.25 71 VAL A CA 1
ATOM 558 C C . VAL A 1 71 ? -9.314 0.120 10.040 1.00 98.25 71 VAL A C 1
ATOM 560 O O . VAL A 1 71 ? -8.423 0.887 9.681 1.00 98.25 71 VAL A O 1
ATOM 563 N N . ILE A 1 72 ? -10.598 0.466 10.074 1.00 98.44 72 ILE A N 1
ATOM 564 C CA . ILE A 1 72 ? -11.071 1.846 9.945 1.00 98.44 72 ILE A CA 1
ATOM 565 C C . ILE A 1 72 ? -11.566 2.292 11.311 1.00 98.44 72 ILE A C 1
ATOM 567 O O . ILE A 1 72 ? -12.409 1.639 11.928 1.00 98.44 72 ILE A O 1
ATOM 571 N N . ILE A 1 73 ? -11.039 3.417 11.773 1.00 98.12 73 ILE A N 1
ATOM 572 C CA . ILE A 1 73 ? -11.380 4.022 13.053 1.00 98.12 73 ILE A CA 1
ATOM 573 C C . ILE A 1 73 ? -12.185 5.287 12.787 1.00 98.12 73 ILE A C 1
ATOM 575 O O . ILE A 1 73 ? -11.728 6.178 12.072 1.00 98.12 73 ILE A O 1
ATOM 579 N N . ASN A 1 74 ? -13.355 5.400 13.412 1.00 97.62 74 ASN A N 1
ATOM 580 C CA . ASN A 1 74 ? -14.068 6.668 13.457 1.00 97.62 74 ASN A CA 1
ATOM 581 C C . ASN A 1 74 ? -13.285 7.649 14.337 1.00 97.62 74 ASN A C 1
ATOM 583 O O . ASN A 1 74 ? -13.017 7.381 15.513 1.00 97.62 74 ASN A O 1
ATOM 587 N N . LYS A 1 75 ? -12.912 8.794 13.769 1.00 95.56 75 LYS A N 1
ATOM 588 C CA . LYS A 1 75 ? -12.017 9.758 14.409 1.00 95.56 75 LYS A CA 1
ATOM 589 C C . LYS A 1 75 ? -12.627 10.366 15.676 1.00 95.56 75 LYS A C 1
ATOM 591 O O . LYS A 1 75 ? -11.914 10.530 16.665 1.00 95.56 75 LYS A O 1
ATOM 596 N N . ALA A 1 76 ? -13.930 10.653 15.665 1.00 96.25 76 ALA A N 1
ATOM 597 C CA . ALA A 1 76 ? -14.629 11.287 16.782 1.00 96.25 76 ALA A CA 1
ATOM 598 C C . ALA A 1 76 ? -14.842 10.320 17.955 1.00 96.25 76 ALA A C 1
ATOM 600 O O . ALA A 1 76 ? -14.520 10.642 19.097 1.00 96.25 76 ALA A O 1
ATOM 601 N N . THR A 1 77 ? -15.346 9.115 17.683 1.00 97.19 77 THR A N 1
ATOM 602 C CA . THR A 1 77 ? -15.691 8.142 18.733 1.00 97.19 77 THR A CA 1
ATOM 603 C C . THR A 1 77 ? -14.513 7.262 19.153 1.00 97.19 77 THR A C 1
ATOM 605 O O . THR A 1 77 ? -14.573 6.606 20.196 1.00 97.19 77 THR A O 1
ATOM 608 N N . LYS A 1 78 ? -13.435 7.236 18.355 1.00 96.06 78 LYS A N 1
ATOM 609 C CA . LYS A 1 78 ? -12.292 6.318 18.496 1.00 96.06 78 LYS A CA 1
ATOM 610 C C . LYS A 1 78 ? -12.723 4.849 18.554 1.00 96.06 78 LYS A C 1
ATOM 612 O O . LYS A 1 78 ? -12.120 4.056 19.277 1.00 96.06 78 LYS A O 1
ATOM 617 N N . GLN A 1 79 ? -13.781 4.505 17.827 1.00 97.00 79 GLN A N 1
ATOM 618 C CA . GLN A 1 79 ? -14.249 3.132 17.664 1.00 97.00 79 GLN A CA 1
ATOM 619 C C . GLN A 1 79 ? -13.736 2.572 16.342 1.00 97.00 79 GLN A C 1
ATOM 621 O O . GLN A 1 79 ? -13.721 3.280 15.334 1.00 97.00 79 GLN A O 1
ATOM 626 N N . ILE A 1 80 ? -13.341 1.299 16.344 1.00 97.50 80 ILE A N 1
ATOM 627 C CA . ILE A 1 80 ? -13.114 0.556 15.104 1.00 97.50 80 ILE A CA 1
ATOM 628 C C . ILE A 1 80 ? -14.492 0.281 14.500 1.00 97.50 80 ILE A C 1
ATOM 630 O O . ILE A 1 80 ? -15.300 -0.424 15.097 1.00 97.50 80 ILE A O 1
ATOM 634 N N . VAL A 1 81 ? -14.764 0.868 13.338 1.00 97.81 81 VAL A N 1
ATOM 635 C CA . VAL A 1 81 ? -16.052 0.749 12.630 1.00 97.81 81 VAL A CA 1
ATOM 636 C C . VAL A 1 81 ? -15.992 -0.233 11.464 1.00 97.81 81 VAL A C 1
ATOM 638 O O . VAL A 1 81 ? -17.022 -0.617 10.918 1.00 97.81 81 VAL A O 1
ATOM 641 N N . TRP A 1 82 ? -14.790 -0.668 11.086 1.00 98.50 82 TRP A N 1
ATOM 642 C CA . TRP A 1 82 ? -14.575 -1.711 10.092 1.00 98.50 82 TRP A CA 1
ATOM 643 C C . TRP A 1 82 ? -13.229 -2.397 10.325 1.00 98.50 82 TRP A C 1
ATOM 645 O O . TRP A 1 82 ? -12.270 -1.769 10.774 1.00 98.50 82 TRP A O 1
ATOM 655 N N . GLU A 1 83 ? -13.161 -3.683 9.994 1.00 98.00 83 GLU A N 1
ATOM 656 C CA . GLU A 1 83 ? -11.968 -4.520 10.122 1.00 98.00 83 GLU A CA 1
ATOM 657 C C . GLU A 1 83 ? -11.956 -5.575 9.009 1.00 98.00 83 GLU A C 1
ATOM 659 O O . GLU A 1 83 ? -13.003 -6.166 8.711 1.00 98.00 83 GLU A O 1
ATOM 664 N N . TYR A 1 84 ? -10.778 -5.821 8.438 1.00 98.44 84 TYR A N 1
ATOM 665 C CA . TYR A 1 84 ? -10.485 -6.945 7.550 1.00 98.44 84 TYR A CA 1
ATOM 666 C C . TYR A 1 84 ? -9.182 -7.619 7.981 1.00 98.44 84 TYR A C 1
ATOM 668 O O . TYR A 1 84 ? -8.216 -6.931 8.320 1.00 98.44 84 TYR A O 1
ATOM 676 N N . GLY A 1 85 ? -9.140 -8.949 7.971 1.00 97.50 85 GLY A N 1
ATOM 677 C CA . GLY A 1 85 ? -8.189 -9.713 8.775 1.00 97.50 85 GLY A CA 1
ATOM 678 C C . GLY A 1 85 ? -8.772 -10.072 10.142 1.00 97.50 85 GLY A C 1
ATOM 679 O O . GLY A 1 85 ? -9.870 -9.648 10.497 1.00 97.50 85 GLY A O 1
ATOM 680 N N . HIS A 1 86 ? -8.022 -10.860 10.905 1.00 94.88 86 HIS A N 1
ATOM 681 C CA . HIS A 1 86 ? -8.422 -11.334 12.226 1.00 94.88 86 HIS A CA 1
ATOM 682 C C . HIS A 1 86 ? -7.288 -11.059 13.207 1.00 94.88 86 HIS A C 1
ATOM 684 O O . HIS A 1 86 ? -6.154 -11.492 12.986 1.00 94.88 86 HIS A O 1
ATOM 690 N N . LYS A 1 87 ? -7.587 -10.315 14.280 1.00 93.81 87 LYS A N 1
ATOM 691 C CA . LYS A 1 87 ? -6.574 -9.825 15.222 1.00 93.81 87 LYS A CA 1
ATOM 692 C C . LYS A 1 87 ? -5.659 -10.954 15.717 1.00 93.81 87 LYS A C 1
ATOM 694 O O . LYS A 1 87 ? -6.112 -11.865 16.397 1.00 93.81 87 LYS A O 1
ATOM 699 N N . ALA A 1 88 ? -4.364 -10.828 15.429 1.00 91.44 88 ALA A N 1
ATOM 700 C CA . ALA A 1 88 ? -3.303 -11.761 15.818 1.00 91.44 88 ALA A CA 1
ATOM 701 C C . ALA A 1 88 ? -3.472 -13.204 15.293 1.00 91.44 88 ALA A C 1
ATOM 703 O O . ALA A 1 88 ? -2.790 -14.113 15.764 1.00 91.44 88 ALA A O 1
ATOM 704 N N . GLU A 1 89 ? -4.313 -13.420 14.278 1.00 93.88 89 GLU A N 1
ATOM 705 C CA . GLU A 1 89 ? -4.514 -14.728 13.658 1.00 93.88 89 GLU A CA 1
ATOM 706 C C . GLU A 1 89 ? -3.921 -14.772 12.249 1.00 93.88 89 GLU A C 1
ATOM 708 O O . GLU A 1 89 ? -4.305 -14.012 11.364 1.00 93.88 89 GLU A O 1
ATOM 713 N N . MET A 1 90 ? -3.010 -15.718 12.019 1.00 93.06 90 MET A N 1
ATOM 714 C CA . MET A 1 90 ? -2.422 -15.980 10.707 1.00 93.06 90 MET A CA 1
ATOM 715 C C . MET A 1 90 ? -2.932 -17.330 10.196 1.00 93.06 90 MET A C 1
ATOM 717 O O . MET A 1 90 ? -2.464 -18.374 10.645 1.00 93.06 90 MET A O 1
ATOM 721 N N . ARG A 1 91 ? -3.893 -17.323 9.265 1.00 93.94 91 ARG A N 1
ATOM 722 C CA . ARG A 1 91 ? -4.467 -18.546 8.675 1.00 93.94 91 ARG A CA 1
ATOM 723 C C . ARG A 1 91 ? -4.470 -18.491 7.151 1.00 93.94 91 ARG A C 1
ATOM 725 O O . ARG A 1 91 ? -4.485 -17.414 6.563 1.00 93.94 91 ARG A O 1
ATOM 732 N N . ASP A 1 92 ? -4.479 -19.661 6.522 1.00 91.88 92 ASP A N 1
ATOM 733 C CA . ASP A 1 92 ? -4.715 -19.826 5.083 1.00 91.88 92 ASP A CA 1
ATOM 734 C C . ASP A 1 92 ? -6.217 -19.942 4.803 1.00 91.88 92 ASP A C 1
ATOM 736 O O . ASP A 1 92 ? -6.733 -21.016 4.507 1.00 91.88 92 ASP A O 1
ATOM 740 N N . ALA A 1 93 ? -6.940 -18.832 4.954 1.00 94.19 93 ALA A N 1
ATOM 741 C CA . ALA A 1 93 ? -8.373 -18.764 4.683 1.00 94.19 93 ALA A CA 1
ATOM 742 C C . ALA A 1 93 ? -8.774 -17.375 4.162 1.00 94.19 93 ALA A C 1
ATOM 744 O O . ALA A 1 93 ? -8.097 -16.379 4.421 1.00 94.19 93 ALA A O 1
ATOM 745 N N . ILE A 1 94 ? -9.884 -17.306 3.420 1.00 93.06 94 ILE A N 1
ATOM 746 C CA . ILE A 1 94 ? -10.460 -16.034 2.957 1.00 93.06 94 ILE A CA 1
ATOM 747 C C . ILE A 1 94 ? -10.783 -15.157 4.173 1.00 93.06 94 ILE A C 1
ATOM 749 O O . ILE A 1 94 ? -11.254 -15.657 5.192 1.00 93.06 94 ILE A O 1
ATOM 753 N N . GLY A 1 95 ? -10.508 -13.855 4.070 1.00 95.25 95 GLY A N 1
ATOM 754 C CA . GLY A 1 95 ? -10.716 -12.896 5.159 1.00 95.25 95 GLY A CA 1
ATOM 755 C C . GLY A 1 95 ? -9.563 -12.804 6.164 1.00 95.25 95 GLY A C 1
ATOM 756 O O . GLY A 1 95 ? -9.566 -11.891 6.984 1.00 95.25 95 GLY A O 1
ATOM 757 N N . TYR A 1 96 ? -8.554 -13.679 6.084 1.00 97.44 96 TYR A N 1
ATOM 758 C CA . TYR A 1 96 ? -7.345 -13.597 6.908 1.00 97.44 96 TYR A CA 1
ATOM 759 C C . TYR A 1 96 ? -6.224 -12.848 6.188 1.00 97.44 96 TYR A C 1
ATOM 761 O O . TYR A 1 96 ? -6.039 -12.987 4.979 1.00 97.44 96 TYR A O 1
ATOM 769 N N . LEU A 1 97 ? -5.446 -12.086 6.959 1.00 97.25 97 LEU A N 1
ATOM 770 C CA . LEU A 1 97 ? -4.211 -11.455 6.502 1.00 97.25 97 LEU A CA 1
ATOM 771 C C . LEU A 1 97 ? -3.027 -12.101 7.220 1.00 97.25 97 LEU A C 1
ATOM 773 O O . LEU A 1 97 ? -3.097 -12.440 8.399 1.00 97.25 97 LEU A O 1
ATOM 777 N N . LYS A 1 98 ? -1.914 -12.257 6.514 1.00 95.56 98 LYS A N 1
ATOM 778 C CA . LYS A 1 98 ? -0.657 -12.753 7.071 1.00 95.56 98 LYS A CA 1
ATOM 779 C C . LYS A 1 98 ? 0.347 -11.628 7.223 1.00 95.56 98 LYS A C 1
ATOM 781 O O . LYS A 1 98 ? 0.956 -11.497 8.278 1.00 95.56 98 LYS A O 1
ATOM 786 N N . GLY A 1 99 ? 0.531 -10.804 6.204 1.00 92.50 99 GLY A N 1
ATOM 787 C CA . GLY A 1 99 ? 1.591 -9.803 6.153 1.00 92.50 99 GLY A CA 1
ATOM 788 C C . GLY A 1 99 ? 1.117 -8.457 5.650 1.00 92.50 99 GLY A C 1
ATOM 789 O O . GLY A 1 99 ? 1.788 -7.887 4.798 1.00 92.50 99 GLY A O 1
ATOM 790 N N . ASN A 1 100 ? -0.027 -7.957 6.121 1.00 94.50 100 ASN A N 1
ATOM 791 C CA . ASN A 1 100 ? -0.552 -6.693 5.620 1.00 94.50 100 ASN A CA 1
ATOM 792 C C . ASN A 1 100 ? 0.429 -5.542 5.872 1.00 94.50 100 ASN A C 1
ATOM 794 O O . ASN A 1 100 ? 0.789 -5.241 7.014 1.00 94.50 100 ASN A O 1
ATOM 798 N N . ARG A 1 101 ? 0.887 -4.914 4.787 1.00 92.94 101 ARG A N 1
ATOM 799 C CA . ARG A 1 101 ? 1.944 -3.893 4.829 1.00 92.94 101 ARG A CA 1
ATOM 800 C C . ARG A 1 101 ? 1.454 -2.530 4.386 1.00 92.94 101 ARG A C 1
ATOM 802 O O . ARG A 1 101 ? 1.867 -1.519 4.963 1.00 92.94 101 ARG A O 1
ATOM 809 N N . PHE A 1 102 ? 0.541 -2.535 3.429 1.00 95.31 102 PHE A N 1
ATOM 810 C CA . PHE A 1 102 ? -0.068 -1.354 2.866 1.00 95.31 102 PHE A CA 1
ATOM 811 C C . PHE A 1 102 ? -1.580 -1.532 2.796 1.00 95.31 102 PHE A C 1
ATOM 813 O O . PHE A 1 102 ? -2.075 -2.618 2.486 1.00 95.31 102 PHE A O 1
ATOM 820 N N . ALA A 1 103 ? -2.300 -0.448 3.068 1.00 97.19 103 ALA A N 1
ATOM 821 C CA . ALA A 1 103 ? -3.706 -0.338 2.744 1.00 97.19 103 ALA A CA 1
ATOM 822 C C . ALA A 1 103 ? -4.068 1.115 2.438 1.00 97.19 103 ALA A C 1
ATOM 824 O O . ALA A 1 103 ? -3.606 2.012 3.147 1.00 97.19 103 ALA A O 1
ATOM 82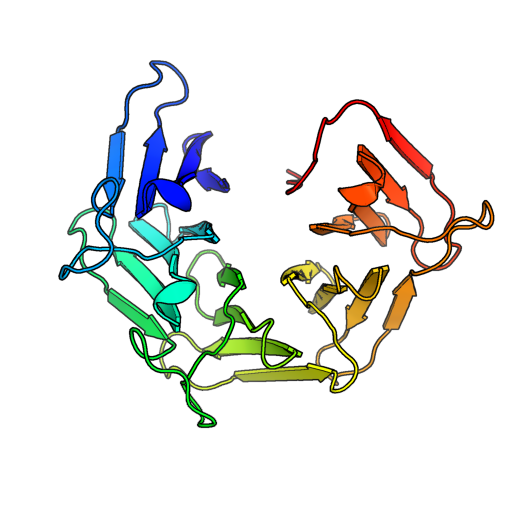5 N N . MET A 1 104 ? -4.925 1.334 1.441 1.00 96.00 104 MET A N 1
ATOM 826 C CA . MET A 1 104 ? -5.464 2.656 1.119 1.00 96.00 104 MET A CA 1
ATOM 827 C C . MET A 1 104 ? -6.917 2.571 0.630 1.00 96.00 104 MET A C 1
ATOM 829 O O . MET A 1 104 ? -7.297 1.563 0.028 1.00 96.00 104 MET A O 1
ATOM 833 N N . PRO A 1 105 ? -7.744 3.601 0.880 1.00 97.06 105 PRO A N 1
ATOM 834 C CA . PRO A 1 105 ? -9.047 3.702 0.238 1.00 97.06 105 PRO A CA 1
ATOM 835 C C . PRO A 1 105 ? -8.871 4.011 -1.257 1.00 97.06 105 PRO A C 1
ATOM 837 O O . PRO A 1 105 ? -7.966 4.754 -1.632 1.00 97.06 105 PRO A O 1
ATOM 840 N N . MET A 1 106 ? -9.730 3.443 -2.104 1.00 96.62 106 MET A N 1
ATOM 841 C CA . MET A 1 106 ? -9.693 3.659 -3.560 1.00 96.62 106 MET A CA 1
ATOM 842 C C . MET A 1 106 ? -10.397 4.941 -4.015 1.00 96.62 106 MET A C 1
ATOM 844 O O . MET A 1 106 ? -10.196 5.385 -5.141 1.00 96.62 106 MET A O 1
ATOM 848 N N . ASP A 1 107 ? -11.222 5.522 -3.150 1.00 95.31 107 ASP A N 1
ATOM 849 C CA . ASP A 1 107 ? -11.937 6.775 -3.371 1.00 95.31 107 ASP A CA 1
ATOM 850 C C . ASP A 1 107 ? -12.134 7.510 -2.035 1.00 95.31 107 ASP A C 1
ATOM 852 O O . ASP A 1 107 ? -11.804 6.989 -0.965 1.00 95.31 107 ASP A O 1
ATOM 856 N N . GLU A 1 108 ? -12.694 8.718 -2.081 1.00 93.56 108 GLU A N 1
ATOM 857 C CA . GLU A 1 108 ? -12.916 9.552 -0.894 1.00 93.56 108 GLU A CA 1
ATOM 858 C C . GLU A 1 108 ? -13.805 8.887 0.168 1.00 93.56 108 GLU A C 1
ATOM 860 O O . GLU A 1 108 ? -13.662 9.171 1.358 1.00 93.56 108 GLU A O 1
ATOM 865 N N . THR A 1 109 ? -14.698 7.982 -0.239 1.00 95.62 109 THR A N 1
ATOM 866 C CA . THR A 1 109 ? -15.622 7.256 0.648 1.00 95.62 109 THR A CA 1
ATOM 867 C C . THR A 1 109 ? -15.023 5.952 1.187 1.00 95.62 109 THR A C 1
ATOM 869 O O . THR A 1 109 ? -15.519 5.377 2.162 1.00 95.62 109 THR A O 1
ATOM 872 N N . GLY A 1 110 ? -13.945 5.473 0.563 1.00 96.62 110 GLY A N 1
ATOM 873 C CA . GLY A 1 110 ? -13.370 4.159 0.794 1.00 96.62 110 GLY A CA 1
ATOM 874 C C . GLY A 1 110 ? -14.316 3.025 0.408 1.00 96.62 110 GLY A C 1
ATOM 875 O O . GLY A 1 110 ? -14.369 2.039 1.139 1.00 96.62 110 GLY A O 1
ATOM 876 N N . SER A 1 111 ? -15.080 3.144 -0.687 1.00 97.69 111 SER A N 1
ATOM 877 C CA . SER A 1 111 ? -16.008 2.079 -1.120 1.00 97.69 111 SER A CA 1
ATOM 878 C C . SER A 1 111 ? -15.290 0.740 -1.344 1.00 97.69 111 SER A C 1
ATOM 880 O O . SER A 1 111 ? -15.815 -0.328 -1.021 1.00 97.69 111 SER A O 1
ATOM 882 N N . GLN A 1 112 ? -14.038 0.815 -1.798 1.00 98.31 112 GLN A N 1
ATOM 883 C CA . GLN A 1 112 ? -13.094 -0.291 -1.851 1.00 98.31 112 GLN A CA 1
ATOM 884 C C . GLN A 1 112 ? -11.800 0.066 -1.121 1.00 98.31 112 GLN A C 1
ATOM 886 O O . GLN A 1 112 ? -11.339 1.210 -1.159 1.00 98.31 112 GLN A O 1
ATOM 891 N N . ILE A 1 113 ? -11.197 -0.935 -0.485 1.00 98.62 113 ILE A N 1
ATOM 892 C CA . ILE A 1 113 ? -9.912 -0.826 0.205 1.00 98.62 113 ILE A CA 1
ATOM 893 C C . ILE A 1 113 ? -8.892 -1.692 -0.531 1.00 98.62 113 ILE A C 1
ATOM 895 O O . ILE A 1 113 ? -9.054 -2.909 -0.623 1.00 98.62 113 ILE A O 1
ATOM 899 N N . LEU A 1 114 ? -7.838 -1.063 -1.042 1.00 98.62 114 LEU A N 1
ATOM 900 C CA . LEU A 1 114 ? -6.681 -1.745 -1.609 1.00 98.62 114 LEU A CA 1
ATOM 901 C C . LEU A 1 114 ? -5.770 -2.198 -0.475 1.00 98.62 114 LEU A C 1
ATOM 903 O O . LEU A 1 114 ? -5.457 -1.399 0.403 1.00 98.62 114 LEU A O 1
ATOM 907 N N . ILE A 1 115 ? -5.354 -3.461 -0.486 1.00 98.44 115 ILE A N 1
ATOM 908 C CA . ILE A 1 115 ? -4.489 -4.068 0.529 1.00 98.44 115 ILE A CA 1
ATOM 909 C C . ILE A 1 115 ? -3.393 -4.868 -0.170 1.00 98.44 115 ILE A C 1
ATOM 911 O O . ILE A 1 115 ? -3.683 -5.668 -1.060 1.00 98.44 115 ILE A O 1
ATOM 915 N N . SER A 1 116 ? -2.149 -4.713 0.280 1.00 97.69 116 SER A N 1
ATOM 916 C CA . SER A 1 116 ? -1.083 -5.672 -0.009 1.00 97.69 116 SER A CA 1
ATOM 917 C C . SER A 1 116 ? -0.858 -6.591 1.189 1.00 97.69 116 SER A C 1
ATOM 919 O O . SER A 1 116 ? -0.819 -6.152 2.345 1.00 97.69 116 SER A O 1
ATOM 921 N N . ASP A 1 117 ? -0.683 -7.879 0.918 1.00 96.69 117 ASP A N 1
ATOM 922 C CA . ASP A 1 117 ? -0.269 -8.868 1.902 1.00 96.69 117 ASP A CA 1
ATOM 923 C C . ASP A 1 117 ? 1.093 -9.440 1.503 1.00 96.69 117 ASP A C 1
ATOM 925 O O . ASP A 1 117 ? 1.203 -10.320 0.647 1.00 96.69 117 ASP A O 1
ATOM 929 N N . THR A 1 118 ? 2.138 -8.928 2.152 1.00 95.75 118 THR A N 1
ATOM 930 C CA . THR A 1 118 ? 3.539 -9.239 1.860 1.00 95.75 118 THR A CA 1
ATOM 931 C C . THR A 1 118 ? 3.872 -10.713 2.048 1.00 95.75 118 THR A C 1
ATOM 933 O O . THR A 1 118 ? 4.689 -11.244 1.310 1.00 95.75 118 THR A O 1
ATOM 936 N N . LEU A 1 119 ? 3.261 -11.398 3.021 1.00 95.12 119 LEU A N 1
ATOM 937 C CA . LEU A 1 119 ? 3.612 -12.793 3.321 1.00 95.12 119 LEU A CA 1
ATOM 938 C C . LEU A 1 119 ? 2.873 -13.799 2.435 1.00 95.12 119 LEU A C 1
ATOM 940 O O . LEU A 1 119 ? 3.227 -14.975 2.424 1.00 95.12 119 LEU A O 1
ATOM 944 N N . THR A 1 120 ? 1.851 -13.355 1.704 1.00 95.50 120 THR A N 1
ATOM 945 C CA . THR A 1 120 ? 1.164 -14.171 0.691 1.00 95.50 120 THR A CA 1
ATOM 946 C C . THR A 1 120 ? 1.399 -13.675 -0.734 1.00 95.50 120 THR A C 1
ATOM 948 O O . THR A 1 120 ? 0.900 -14.299 -1.669 1.00 95.50 120 THR A O 1
ATOM 951 N N . ASN A 1 121 ? 2.174 -12.597 -0.907 1.00 96.50 121 ASN A N 1
ATOM 952 C CA . ASN A 1 121 ? 2.430 -11.913 -2.176 1.00 96.50 121 ASN A CA 1
ATOM 953 C C . ASN A 1 121 ? 1.145 -11.525 -2.921 1.00 96.50 121 ASN A C 1
ATOM 955 O O . ASN A 1 121 ? 1.054 -11.692 -4.138 1.00 96.50 121 ASN A O 1
ATOM 959 N N . LYS A 1 122 ? 0.132 -11.054 -2.183 1.00 97.25 122 LYS A N 1
ATOM 960 C CA . LYS A 1 122 ? -1.173 -10.689 -2.746 1.00 97.25 122 LYS A CA 1
ATOM 961 C C . LYS A 1 122 ? -1.379 -9.185 -2.782 1.00 97.25 122 LYS A C 1
ATOM 963 O O . LYS A 1 122 ? -1.034 -8.483 -1.835 1.00 97.25 122 LYS A O 1
ATOM 968 N N . ILE A 1 123 ? -2.045 -8.734 -3.837 1.00 98.31 123 ILE A N 1
ATOM 969 C CA . ILE A 1 123 ? -2.723 -7.441 -3.923 1.00 98.31 123 ILE A CA 1
ATOM 970 C C . ILE A 1 123 ? -4.218 -7.743 -3.960 1.00 98.31 123 ILE A C 1
ATOM 972 O O . ILE A 1 123 ? -4.650 -8.606 -4.722 1.00 98.31 123 ILE A O 1
ATOM 976 N N . MET A 1 124 ? -5.012 -7.069 -3.136 1.00 98.44 124 MET A N 1
ATOM 977 C CA . MET A 1 124 ? -6.452 -7.298 -3.039 1.00 98.44 124 MET A CA 1
ATOM 978 C C . MET A 1 124 ? -7.208 -5.975 -3.032 1.00 98.44 124 MET A C 1
ATOM 980 O O . MET A 1 124 ? -6.829 -5.051 -2.316 1.00 98.44 124 MET A O 1
ATOM 984 N N . LEU A 1 125 ? -8.311 -5.918 -3.772 1.00 98.44 125 LEU A N 1
ATOM 985 C CA . LEU A 1 125 ? -9.360 -4.923 -3.582 1.00 98.44 125 LEU A CA 1
ATOM 986 C C . LEU A 1 125 ? -10.484 -5.556 -2.776 1.00 98.44 125 LEU A C 1
ATOM 988 O O . LEU A 1 125 ? -11.115 -6.516 -3.222 1.00 98.44 125 LEU A O 1
ATOM 992 N N . ILE A 1 126 ? -10.734 -5.011 -1.593 1.00 98.75 126 ILE A N 1
ATOM 993 C CA . ILE A 1 126 ? -11.806 -5.452 -0.708 1.00 98.75 126 ILE A CA 1
ATOM 994 C C . ILE A 1 126 ? -12.978 -4.493 -0.851 1.00 98.75 126 ILE A C 1
ATOM 996 O O . ILE A 1 126 ? -12.818 -3.291 -0.649 1.00 98.75 126 ILE A O 1
ATOM 1000 N N . ASP A 1 127 ? -14.157 -5.019 -1.164 1.00 98.62 127 ASP A N 1
ATOM 1001 C CA . ASP A 1 127 ? -15.399 -4.259 -1.080 1.00 98.62 127 ASP A CA 1
ATOM 1002 C C . ASP A 1 127 ? -15.698 -3.942 0.390 1.00 98.62 127 ASP A C 1
ATOM 1004 O O . ASP A 1 127 ? -15.797 -4.842 1.229 1.00 98.62 127 ASP A O 1
ATOM 1008 N N . ARG A 1 128 ? -15.808 -2.657 0.737 1.00 98.06 128 ARG A N 1
ATOM 1009 C CA . ARG A 1 128 ? -15.905 -2.240 2.140 1.00 98.06 128 ARG A CA 1
ATOM 1010 C C . ARG A 1 128 ? -17.204 -2.714 2.794 1.00 98.06 128 ARG A C 1
ATOM 1012 O O . ARG A 1 128 ? -17.175 -3.093 3.966 1.00 98.06 128 ARG A O 1
ATOM 1019 N N . ALA A 1 129 ? -18.319 -2.696 2.067 1.00 98.06 129 ALA A N 1
ATOM 1020 C CA . ALA A 1 129 ? -19.639 -3.016 2.608 1.00 98.06 129 ALA A CA 1
ATOM 1021 C C . ALA A 1 129 ? -19.809 -4.518 2.871 1.00 98.06 129 ALA A C 1
ATOM 1023 O O . ALA A 1 129 ? -20.272 -4.919 3.937 1.00 98.06 129 ALA A O 1
ATOM 1024 N N . THR A 1 130 ? -19.409 -5.346 1.911 1.00 98.25 130 THR A N 1
ATOM 1025 C CA . THR A 1 130 ? -19.583 -6.803 1.956 1.00 98.25 130 THR A CA 1
ATOM 1026 C C . THR A 1 130 ? -18.379 -7.538 2.537 1.00 98.25 130 THR A C 1
ATOM 1028 O O . THR A 1 130 ? -18.511 -8.691 2.938 1.00 98.25 130 THR A O 1
ATOM 1031 N N . LYS A 1 131 ? -17.208 -6.885 2.591 1.00 98.19 131 LYS A N 1
ATOM 1032 C CA . LYS A 1 131 ? -15.898 -7.482 2.905 1.00 98.19 131 LYS A CA 1
ATOM 1033 C C . LYS A 1 131 ? -15.470 -8.589 1.938 1.00 98.19 131 LYS A C 1
ATOM 1035 O O . LYS A 1 131 ? -14.545 -9.341 2.239 1.00 98.19 131 LYS A O 1
ATOM 1040 N N . ASN A 1 132 ? -16.104 -8.686 0.774 1.00 98.25 132 ASN A N 1
ATOM 1041 C CA . ASN A 1 132 ? -15.696 -9.626 -0.257 1.00 98.25 132 ASN A CA 1
ATOM 1042 C C . ASN A 1 132 ? -14.467 -9.103 -1.007 1.00 98.25 132 ASN A C 1
ATOM 1044 O O . ASN A 1 132 ? -14.296 -7.899 -1.204 1.00 98.25 132 ASN A O 1
ATOM 1048 N N . ILE A 1 133 ? -13.625 -10.026 -1.467 1.00 98.25 133 ILE A N 1
ATOM 1049 C CA . ILE A 1 133 ? -12.531 -9.711 -2.386 1.00 98.25 133 ILE A CA 1
ATOM 1050 C C . ILE A 1 133 ? -13.161 -9.420 -3.753 1.00 98.25 133 ILE A C 1
ATOM 1052 O O . ILE A 1 133 ? -13.621 -10.334 -4.432 1.00 98.25 133 ILE A O 1
ATOM 1056 N N . ALA A 1 134 ? -13.199 -8.148 -4.143 1.00 97.75 134 ALA A N 1
ATOM 1057 C CA . ALA A 1 134 ? -13.712 -7.711 -5.439 1.00 97.75 134 ALA A CA 1
ATOM 1058 C C . ALA A 1 134 ? -12.719 -8.010 -6.571 1.00 97.75 134 ALA A C 1
ATOM 1060 O O . ALA A 1 134 ? -13.112 -8.261 -7.708 1.00 97.75 134 ALA A O 1
ATOM 1061 N N . TRP A 1 135 ? -11.425 -7.982 -6.256 1.00 98.31 135 TRP A N 1
ATOM 1062 C CA . TRP A 1 135 ? -10.349 -8.339 -7.170 1.00 98.31 135 TRP A CA 1
ATOM 1063 C C . TRP A 1 135 ? -9.115 -8.776 -6.383 1.00 98.31 135 TRP A C 1
ATOM 1065 O O . TRP A 1 135 ? -8.869 -8.276 -5.283 1.00 98.31 135 TRP A O 1
ATOM 1075 N N . GLN A 1 136 ? -8.326 -9.684 -6.952 1.00 98.06 136 GLN A N 1
ATOM 1076 C CA . GLN A 1 136 ? -7.029 -10.055 -6.404 1.00 98.06 136 GLN A CA 1
ATOM 1077 C C . GLN A 1 136 ? -6.017 -10.344 -7.505 1.00 98.06 136 GLN A C 1
ATOM 1079 O O . GLN A 1 136 ? -6.363 -10.836 -8.578 1.00 98.06 136 GLN A O 1
ATOM 1084 N N . TRP A 1 137 ? -4.755 -10.136 -7.168 1.00 98.50 137 TRP A N 1
ATOM 1085 C CA . TRP A 1 137 ? -3.608 -10.612 -7.918 1.00 98.50 137 TRP A CA 1
ATOM 1086 C C . TRP A 1 137 ? -2.582 -11.210 -6.960 1.00 98.50 137 TRP A C 1
ATOM 1088 O O . TRP A 1 137 ? -2.490 -10.793 -5.802 1.00 98.50 137 TRP A O 1
ATOM 1098 N N . GLN A 1 138 ? -1.827 -12.201 -7.428 1.00 97.44 138 GLN A N 1
ATOM 1099 C CA . GLN A 1 138 ? -0.814 -12.880 -6.632 1.00 97.44 138 GLN A CA 1
ATOM 1100 C C . GLN A 1 138 ? 0.392 -13.258 -7.493 1.00 97.44 138 GLN A C 1
ATOM 1102 O O . GLN A 1 138 ? 0.218 -13.827 -8.570 1.00 97.44 138 GLN A O 1
ATOM 1107 N N . ASP A 1 139 ? 1.601 -13.028 -6.977 1.00 96.00 139 ASP A N 1
ATOM 1108 C CA . ASP A 1 139 ? 2.847 -13.542 -7.560 1.00 96.00 139 ASP A CA 1
ATOM 1109 C C . ASP A 1 139 ? 3.493 -14.570 -6.627 1.00 96.00 139 ASP A C 1
ATOM 1111 O O . ASP A 1 139 ? 4.045 -14.247 -5.573 1.00 96.00 139 ASP A O 1
ATOM 1115 N N . ALA A 1 140 ? 3.460 -15.840 -7.030 1.00 94.75 140 ALA A N 1
ATOM 1116 C CA . ALA A 1 140 ? 4.082 -16.926 -6.276 1.00 94.75 140 ALA A CA 1
ATOM 1117 C C . ALA A 1 140 ? 5.614 -16.786 -6.165 1.00 94.75 140 ALA A C 1
ATOM 1119 O O . ALA A 1 140 ? 6.215 -17.361 -5.259 1.00 94.75 140 ALA A O 1
ATOM 1120 N N . SER A 1 141 ? 6.250 -16.027 -7.064 1.00 95.88 141 SER A N 1
ATOM 1121 C CA . SER A 1 141 ? 7.692 -15.763 -7.046 1.00 95.88 141 SER A CA 1
ATOM 1122 C C . SER A 1 141 ? 8.097 -14.575 -6.166 1.00 95.88 141 SER A C 1
ATOM 1124 O O . SER A 1 141 ? 9.295 -14.396 -5.914 1.00 95.88 141 SER A O 1
ATOM 1126 N N . GLY A 1 142 ? 7.117 -13.805 -5.676 1.00 96.31 142 GLY A N 1
ATOM 1127 C CA . GLY A 1 142 ? 7.338 -12.619 -4.859 1.00 96.31 142 GLY A CA 1
ATOM 1128 C C . GLY A 1 142 ? 8.152 -12.910 -3.595 1.00 96.31 142 GLY A C 1
ATOM 1129 O O . GLY A 1 142 ? 8.104 -14.004 -3.018 1.00 96.31 142 GLY A O 1
ATOM 1130 N N . LYS A 1 143 ? 8.940 -11.927 -3.175 1.00 97.19 143 LYS A N 1
ATOM 1131 C CA . LYS A 1 143 ? 9.841 -11.998 -2.022 1.00 97.19 143 LYS A CA 1
ATOM 1132 C C . LYS A 1 143 ? 9.398 -11.075 -0.908 1.00 97.19 143 LYS A C 1
ATOM 1134 O O . LYS A 1 143 ? 9.434 -11.477 0.254 1.00 97.19 143 LYS A O 1
ATOM 1139 N N . TRP A 1 144 ? 9.036 -9.842 -1.246 1.00 96.69 144 TRP A N 1
ATOM 1140 C CA . TRP A 1 144 ? 8.614 -8.850 -0.271 1.00 96.69 144 TRP A CA 1
ATOM 1141 C C . TRP A 1 144 ? 7.830 -7.711 -0.931 1.00 96.69 144 TRP A C 1
ATOM 1143 O O . TRP A 1 144 ? 8.265 -6.556 -0.955 1.00 96.69 144 TRP A O 1
ATOM 1153 N N . LEU A 1 145 ? 6.654 -8.052 -1.457 1.00 96.19 145 LEU A N 1
ATOM 1154 C CA . LEU A 1 145 ? 5.681 -7.097 -1.983 1.00 96.19 145 LEU A CA 1
ATOM 1155 C C . LEU A 1 145 ? 5.230 -6.133 -0.870 1.00 96.19 145 LEU A C 1
ATOM 1157 O O . LEU A 1 145 ? 4.626 -6.582 0.108 1.00 96.19 145 LEU A O 1
ATOM 1161 N N . GLN A 1 146 ? 5.533 -4.834 -0.976 1.00 93.38 146 GLN A N 1
ATOM 1162 C CA . GLN A 1 146 ? 5.232 -3.865 0.093 1.00 93.38 146 GLN A CA 1
ATOM 1163 C C . GLN A 1 146 ? 4.063 -2.955 -0.234 1.00 93.38 146 GLN A C 1
ATOM 1165 O O . GLN A 1 146 ? 2.970 -3.190 0.276 1.00 93.38 146 GLN A O 1
ATOM 1170 N N . ASN A 1 147 ? 4.285 -1.893 -0.995 1.00 95.00 147 ASN A N 1
ATOM 1171 C CA . ASN A 1 147 ? 3.257 -0.928 -1.325 1.00 95.00 147 ASN A CA 1
ATOM 1172 C C . ASN A 1 147 ? 2.715 -1.192 -2.726 1.00 95.00 147 ASN A C 1
ATOM 1174 O O . ASN A 1 147 ? 3.295 -1.907 -3.543 1.00 95.00 147 ASN A O 1
ATOM 1178 N N . VAL A 1 148 ? 1.526 -0.655 -2.951 1.00 96.94 148 VAL A N 1
ATOM 1179 C CA . VAL A 1 148 ? 0.821 -0.745 -4.217 1.00 96.94 148 VAL A CA 1
ATOM 1180 C C . VAL A 1 148 ? -0.035 0.501 -4.355 1.00 96.94 148 VAL A C 1
ATOM 1182 O O . VAL A 1 148 ? -0.766 0.850 -3.432 1.00 96.94 148 VAL A O 1
ATOM 1185 N N . PHE A 1 149 ? 0.043 1.164 -5.500 1.00 96.50 149 PHE A N 1
ATOM 1186 C CA . PHE A 1 149 ? -0.703 2.383 -5.773 1.00 96.50 149 PHE A CA 1
ATOM 1187 C C . PHE A 1 149 ? -1.522 2.226 -7.049 1.00 96.50 149 PHE A C 1
ATOM 1189 O O . PHE A 1 149 ? -1.005 1.713 -8.047 1.00 96.50 149 PHE A O 1
ATOM 1196 N N . PRO A 1 150 ? -2.794 2.653 -7.041 1.00 96.75 150 PRO A N 1
ATOM 1197 C CA . PRO A 1 150 ? -3.581 2.714 -8.257 1.00 96.75 150 PRO A CA 1
ATOM 1198 C C . PRO A 1 150 ? -3.053 3.815 -9.180 1.00 96.75 150 PRO A C 1
ATOM 1200 O O . PRO A 1 150 ? -2.483 4.809 -8.730 1.00 96.75 150 PRO A O 1
ATOM 1203 N N . THR A 1 151 ? -3.278 3.648 -10.476 1.00 96.50 151 THR A N 1
ATOM 1204 C CA . THR A 1 151 ? -2.972 4.657 -11.496 1.00 96.50 151 THR A CA 1
ATOM 1205 C C . THR A 1 151 ? -4.258 5.281 -12.045 1.00 96.50 151 THR A C 1
ATOM 1207 O O . THR A 1 151 ? -5.355 4.742 -11.865 1.00 96.50 151 THR A O 1
ATOM 1210 N N . SER A 1 152 ? -4.127 6.384 -12.787 1.00 93.50 152 SER A N 1
ATOM 1211 C CA . SER A 1 152 ? -5.229 6.974 -13.562 1.00 93.50 152 SER A CA 1
ATOM 1212 C C . SER A 1 152 ? -5.793 6.035 -14.633 1.00 93.50 152 SER A C 1
ATOM 1214 O O . SER A 1 152 ? -6.938 6.198 -15.045 1.00 93.50 152 SER A O 1
ATOM 1216 N N . ASP A 1 153 ? -5.015 5.036 -15.057 1.00 94.88 153 ASP A N 1
ATOM 1217 C CA . ASP A 1 153 ? -5.385 4.084 -16.108 1.00 94.88 153 ASP A CA 1
ATOM 1218 C C . ASP A 1 153 ? -6.164 2.878 -15.547 1.00 94.88 153 ASP A C 1
ATOM 1220 O O . ASP A 1 153 ? -6.498 1.943 -16.275 1.00 94.88 153 ASP A O 1
ATOM 1224 N N . GLY A 1 154 ? -6.442 2.862 -14.238 1.00 95.69 154 GLY A N 1
ATOM 1225 C CA . GLY A 1 154 ? -7.141 1.762 -13.570 1.00 95.69 154 GLY A CA 1
ATOM 1226 C C . GLY A 1 154 ? -6.283 0.508 -13.353 1.00 95.69 154 GLY A C 1
ATOM 1227 O O . GLY A 1 154 ? -6.831 -0.578 -13.138 1.00 95.69 154 GLY A O 1
ATOM 1228 N N . THR A 1 155 ? -4.958 0.652 -13.409 1.00 98.00 155 THR A N 1
ATOM 1229 C CA . THR A 1 155 ? -3.941 -0.376 -13.127 1.00 98.00 155 THR A CA 1
ATOM 1230 C C . THR A 1 155 ? -3.304 -0.141 -11.752 1.00 98.00 155 THR A C 1
ATOM 1232 O O . THR A 1 155 ? -3.685 0.787 -11.034 1.00 98.00 155 THR A O 1
ATOM 1235 N N . PHE A 1 156 ? -2.332 -0.973 -11.373 1.00 98.44 156 PHE A N 1
ATOM 1236 C CA . PHE A 1 156 ? -1.623 -0.870 -10.099 1.00 98.44 156 PHE A CA 1
ATOM 1237 C C . PHE A 1 156 ? -0.113 -0.925 -10.303 1.00 98.44 156 PHE A C 1
ATOM 1239 O O . PHE A 1 156 ? 0.382 -1.879 -10.900 1.00 98.44 156 PHE A O 1
ATOM 1246 N N . VAL A 1 157 ? 0.612 0.059 -9.770 1.00 98.50 157 VAL A N 1
ATOM 1247 C CA . VAL A 1 157 ? 2.075 0.009 -9.640 1.00 98.50 157 VAL A CA 1
ATOM 1248 C C . VAL A 1 157 ? 2.426 -0.515 -8.260 1.00 98.50 157 VAL A C 1
ATOM 1250 O O . VAL A 1 157 ? 1.882 -0.044 -7.264 1.00 98.50 157 VAL A O 1
ATOM 1253 N N . ALA A 1 158 ? 3.323 -1.490 -8.200 1.00 98.12 158 ALA A N 1
ATOM 1254 C CA . ALA A 1 158 ? 3.786 -2.079 -6.955 1.00 98.12 158 ALA A CA 1
ATOM 1255 C C . ALA A 1 158 ? 5.290 -2.339 -6.995 1.00 98.12 158 ALA A C 1
ATOM 1257 O O . ALA A 1 158 ? 5.882 -2.516 -8.064 1.00 98.12 158 ALA A O 1
ATOM 1258 N N . GLU A 1 159 ? 5.897 -2.402 -5.815 1.00 97.88 159 GLU A N 1
ATOM 1259 C CA . GLU A 1 159 ? 7.284 -2.812 -5.654 1.00 97.88 159 GLU A CA 1
ATOM 1260 C C . GLU A 1 159 ? 7.421 -4.117 -4.869 1.00 97.88 159 GLU A C 1
ATOM 1262 O O . GLU A 1 159 ? 6.799 -4.325 -3.819 1.00 97.88 159 GLU A O 1
ATOM 1267 N N . ASP A 1 160 ? 8.314 -4.978 -5.355 1.00 97.75 160 ASP A N 1
ATOM 1268 C CA . ASP A 1 160 ? 8.855 -6.079 -4.574 1.00 97.75 160 ASP A CA 1
ATOM 1269 C C . ASP A 1 160 ? 10.251 -5.695 -4.084 1.00 97.75 160 ASP A C 1
ATOM 1271 O O . ASP A 1 160 ? 11.250 -5.698 -4.811 1.00 97.75 160 ASP A O 1
ATOM 1275 N N . HIS A 1 161 ? 10.299 -5.350 -2.801 1.00 96.12 161 HIS A N 1
ATOM 1276 C CA . HIS A 1 161 ? 11.470 -4.787 -2.151 1.00 96.12 161 HIS A CA 1
ATOM 1277 C C . HIS A 1 161 ? 12.680 -5.721 -2.191 1.00 96.12 161 HIS A C 1
ATOM 1279 O O . HIS A 1 161 ? 13.790 -5.264 -2.442 1.00 96.12 161 HIS A O 1
ATOM 1285 N N . LEU A 1 162 ? 12.480 -7.017 -1.927 1.00 97.19 162 LEU A N 1
ATOM 1286 C CA . LEU A 1 162 ? 13.577 -7.990 -1.853 1.00 97.19 162 LEU A CA 1
ATOM 1287 C C . LEU A 1 162 ? 13.893 -8.621 -3.213 1.00 97.19 162 LEU A C 1
ATOM 1289 O O . LEU A 1 162 ? 14.969 -9.195 -3.376 1.00 97.19 162 LEU A O 1
ATOM 1293 N N . LYS A 1 163 ? 12.985 -8.508 -4.187 1.00 97.25 163 LYS A N 1
ATOM 1294 C CA . LYS A 1 163 ? 13.236 -8.882 -5.585 1.00 97.25 163 LYS A CA 1
ATOM 1295 C C . LYS A 1 163 ? 13.860 -7.739 -6.396 1.00 97.25 163 LYS A C 1
ATOM 1297 O O . LYS A 1 163 ? 14.309 -7.964 -7.516 1.00 97.25 163 LYS A O 1
ATOM 1302 N N . ASN A 1 164 ? 13.981 -6.549 -5.799 1.00 97.88 164 ASN A N 1
ATOM 1303 C CA . ASN A 1 164 ? 14.583 -5.370 -6.414 1.00 97.88 164 ASN A CA 1
ATOM 1304 C C . ASN A 1 164 ? 13.892 -4.989 -7.728 1.00 97.88 164 ASN A C 1
ATOM 1306 O O . ASN A 1 164 ? 14.553 -4.744 -8.737 1.00 97.88 164 ASN A O 1
ATOM 1310 N N . GLU A 1 165 ? 12.563 -4.967 -7.730 1.00 98.19 165 GLU A N 1
ATOM 1311 C CA . GLU A 1 165 ? 11.790 -4.615 -8.917 1.00 98.19 165 GLU A CA 1
ATOM 1312 C C . GLU A 1 165 ? 10.590 -3.735 -8.581 1.00 98.19 165 GLU A C 1
ATOM 1314 O O . GLU A 1 165 ? 10.051 -3.758 -7.472 1.00 98.19 165 GLU A O 1
ATOM 1319 N N . VAL A 1 166 ? 10.180 -2.965 -9.581 1.00 98.69 166 VAL A N 1
ATOM 1320 C CA . VAL A 1 166 ? 8.906 -2.249 -9.625 1.00 98.69 166 VAL A CA 1
ATOM 1321 C C . VAL A 1 166 ? 8.169 -2.737 -10.864 1.00 98.69 166 VAL A C 1
ATOM 1323 O O . VAL A 1 166 ? 8.794 -2.959 -11.899 1.00 98.69 166 VAL A O 1
ATOM 1326 N N . PHE A 1 167 ? 6.859 -2.920 -10.788 1.00 98.75 167 PHE A N 1
ATOM 1327 C CA . PHE A 1 167 ? 6.059 -3.383 -11.919 1.00 98.75 167 PHE A CA 1
ATOM 1328 C C . PHE A 1 167 ? 4.681 -2.727 -11.931 1.00 98.75 167 PHE A C 1
ATOM 1330 O O . PHE A 1 167 ? 4.202 -2.242 -10.906 1.00 98.75 167 PHE A O 1
ATOM 1337 N N . GLU A 1 168 ? 4.030 -2.749 -13.092 1.00 98.75 168 GLU A N 1
ATOM 1338 C CA . GLU A 1 168 ? 2.624 -2.369 -13.243 1.00 98.75 168 GLU A CA 1
ATOM 1339 C C . GLU A 1 168 ? 1.800 -3.583 -13.662 1.00 98.75 168 GLU A C 1
ATOM 1341 O O . GLU A 1 168 ? 2.176 -4.313 -14.579 1.00 98.75 168 GLU A O 1
ATOM 1346 N N . VAL A 1 169 ? 0.662 -3.794 -13.004 1.00 98.69 169 VAL A N 1
ATOM 1347 C CA . VAL A 1 169 ? -0.268 -4.893 -13.273 1.00 98.69 169 VAL A CA 1
ATOM 1348 C C . VAL A 1 169 ? -1.674 -4.357 -13.528 1.00 98.69 169 VAL A C 1
ATOM 1350 O O . VAL A 1 169 ? -2.131 -3.424 -12.866 1.00 98.69 169 VAL A O 1
ATOM 1353 N N . ASN A 1 170 ? -2.375 -4.931 -14.505 1.00 98.31 170 ASN A N 1
ATOM 1354 C CA . ASN A 1 170 ? -3.756 -4.563 -14.816 1.00 98.31 170 ASN A CA 1
ATOM 1355 C C . ASN A 1 170 ? -4.786 -5.441 -14.069 1.00 98.31 170 ASN A C 1
ATOM 1357 O O . ASN A 1 170 ? -4.437 -6.422 -13.411 1.00 98.31 170 ASN A O 1
ATOM 1361 N N . LYS A 1 171 ? -6.081 -5.119 -14.200 1.00 97.31 171 LYS A N 1
ATOM 1362 C CA . LYS A 1 171 ? -7.169 -5.890 -13.565 1.00 97.31 171 LYS A CA 1
ATOM 1363 C C . LYS A 1 171 ? -7.386 -7.294 -14.145 1.00 97.31 171 LYS A C 1
ATOM 1365 O O . LYS A 1 171 ? -8.000 -8.120 -13.479 1.00 97.31 171 LYS A O 1
ATOM 1370 N N . ASP A 1 172 ? -6.828 -7.608 -15.309 1.00 97.50 172 ASP A N 1
ATOM 1371 C CA . ASP A 1 172 ? -6.810 -8.983 -15.833 1.00 97.50 172 ASP A CA 1
ATOM 1372 C C . ASP A 1 172 ? -5.671 -9.820 -15.218 1.00 97.50 172 ASP A C 1
ATOM 1374 O O . ASP A 1 172 ? -5.532 -11.005 -15.509 1.00 97.50 172 ASP A O 1
ATOM 1378 N N . GLY A 1 173 ? -4.832 -9.203 -14.377 1.00 96.62 173 GLY A N 1
ATOM 1379 C CA . GLY A 1 173 ? -3.669 -9.826 -13.750 1.00 96.62 173 GLY A CA 1
ATOM 1380 C C . GLY A 1 173 ? -2.426 -9.875 -14.640 1.00 96.62 173 GLY A C 1
ATOM 1381 O O . GLY A 1 173 ? -1.441 -10.523 -14.283 1.00 96.62 173 GLY A O 1
ATOM 1382 N N . LYS A 1 174 ? -2.441 -9.185 -15.786 1.00 98.19 174 LYS A N 1
ATOM 1383 C CA . LYS A 1 174 ? -1.299 -9.085 -16.694 1.00 98.19 174 LYS A CA 1
ATOM 1384 C C . LYS A 1 174 ? -0.321 -8.024 -16.196 1.00 98.19 174 LYS A C 1
ATOM 1386 O O . LYS A 1 174 ? -0.690 -6.861 -16.036 1.00 98.19 174 LYS A O 1
ATOM 1391 N N . ILE A 1 175 ? 0.938 -8.421 -16.024 1.00 98.25 175 ILE A N 1
ATOM 1392 C CA . ILE A 1 175 ? 2.053 -7.488 -15.839 1.00 98.25 175 ILE A CA 1
ATOM 1393 C C . ILE A 1 175 ? 2.279 -6.750 -17.165 1.00 98.25 175 ILE A C 1
ATOM 1395 O O . ILE A 1 175 ? 2.495 -7.376 -18.205 1.00 98.25 175 ILE A O 1
ATOM 1399 N N . LEU A 1 176 ? 2.185 -5.424 -17.132 1.00 98.50 176 LEU A N 1
ATOM 1400 C CA . LEU A 1 176 ? 2.348 -4.550 -18.293 1.00 98.50 176 LEU A CA 1
ATOM 1401 C C . LEU A 1 176 ? 3.821 -4.233 -18.555 1.00 98.50 176 LEU A C 1
ATOM 1403 O O . LEU A 1 176 ? 4.243 -4.190 -19.708 1.00 98.50 176 LEU A O 1
ATOM 1407 N N . TRP A 1 177 ? 4.594 -4.052 -17.486 1.00 98.56 177 TRP A N 1
ATOM 1408 C CA . TRP A 1 177 ? 6.046 -3.905 -17.511 1.00 98.56 177 TRP A CA 1
ATOM 1409 C C . TRP A 1 177 ? 6.632 -4.256 -16.141 1.00 98.56 177 TRP A C 1
ATOM 1411 O O . TRP A 1 177 ? 5.944 -4.196 -15.120 1.00 98.56 177 TRP A O 1
ATOM 1421 N N . THR A 1 178 ? 7.922 -4.584 -16.134 1.00 98.62 178 THR A N 1
ATOM 1422 C CA . THR A 1 178 ? 8.731 -4.780 -14.928 1.00 98.62 178 THR A CA 1
ATOM 1423 C C . THR A 1 178 ? 10.046 -4.042 -15.111 1.00 98.62 178 THR A C 1
ATOM 1425 O O . THR A 1 178 ? 10.729 -4.225 -16.117 1.00 98.62 178 THR A O 1
ATOM 1428 N N . LEU A 1 179 ? 10.413 -3.233 -14.125 1.00 98.69 179 LEU A N 1
ATOM 1429 C CA . LEU A 1 179 ? 11.672 -2.515 -14.061 1.00 98.69 179 LEU A CA 1
ATOM 1430 C C . LEU A 1 179 ? 12.549 -3.135 -12.970 1.00 98.69 179 LEU A C 1
ATOM 1432 O O . LEU A 1 179 ? 12.239 -3.045 -11.783 1.00 98.69 179 LEU A O 1
ATOM 1436 N N . HIS A 1 180 ? 13.665 -3.729 -13.387 1.00 97.19 180 HIS A N 1
ATOM 1437 C CA . HIS A 1 180 ? 14.711 -4.258 -12.505 1.00 97.19 180 HIS A CA 1
ATOM 1438 C C . HIS A 1 180 ? 16.073 -3.619 -12.805 1.00 97.19 180 HIS A C 1
ATOM 1440 O O . HIS A 1 180 ? 16.810 -3.252 -11.889 1.00 97.19 180 HIS A O 1
ATOM 1446 N N . GLN A 1 181 ? 16.393 -3.454 -14.091 1.00 97.56 181 GLN A N 1
ATOM 1447 C CA . GLN A 1 181 ? 17.626 -2.845 -14.584 1.00 97.56 181 GLN A CA 1
ATOM 1448 C C . GLN A 1 181 ? 17.339 -1.475 -15.207 1.00 97.56 181 GLN A C 1
ATOM 1450 O O . GLN A 1 181 ? 16.318 -1.285 -15.862 1.00 97.56 181 GLN A O 1
ATOM 1455 N N . LEU A 1 182 ? 18.242 -0.526 -14.985 1.00 98.25 182 LEU A N 1
ATOM 1456 C CA . LEU A 1 182 ? 18.202 0.831 -15.520 1.00 98.25 182 LEU A CA 1
ATOM 1457 C C . LEU A 1 182 ? 19.056 0.924 -16.790 1.00 98.25 182 LEU A C 1
ATOM 1459 O O . LEU A 1 182 ? 19.940 0.097 -17.023 1.00 98.25 182 LEU A O 1
ATOM 1463 N N . ALA A 1 183 ? 18.835 1.968 -17.586 1.00 97.94 183 ALA A N 1
ATOM 1464 C CA . ALA A 1 183 ? 19.545 2.186 -18.848 1.00 97.94 183 ALA A CA 1
ATOM 1465 C C . ALA A 1 183 ? 21.068 2.355 -18.669 1.00 97.94 183 ALA A C 1
ATOM 1467 O O . ALA A 1 183 ? 21.837 2.070 -19.582 1.00 97.94 183 ALA A O 1
ATOM 1468 N N . ASP A 1 184 ? 21.515 2.775 -17.479 1.00 96.50 184 ASP A N 1
ATOM 1469 C CA . ASP A 1 184 ? 22.934 2.883 -17.115 1.00 96.50 184 ASP A CA 1
ATOM 1470 C C . ASP A 1 184 ? 23.593 1.531 -16.763 1.00 96.50 184 ASP A C 1
ATOM 1472 O O . ASP A 1 184 ? 24.754 1.486 -16.356 1.00 96.50 184 ASP A O 1
ATOM 1476 N N . GLY A 1 185 ? 22.856 0.424 -16.899 1.00 96.88 185 GLY A N 1
ATOM 1477 C CA . GLY A 1 185 ? 23.300 -0.935 -16.601 1.00 96.88 185 GLY A CA 1
ATOM 1478 C C . GLY A 1 185 ? 23.179 -1.333 -15.129 1.00 96.88 185 GLY A C 1
ATOM 1479 O O . GLY A 1 185 ? 23.333 -2.516 -14.814 1.00 96.88 185 GLY A O 1
ATOM 1480 N N . THR A 1 186 ? 22.875 -0.400 -14.220 1.00 96.75 186 THR A N 1
ATOM 1481 C CA . THR A 1 186 ? 22.699 -0.707 -12.794 1.00 96.75 186 THR A CA 1
ATOM 1482 C C . THR A 1 186 ? 21.316 -1.299 -12.511 1.00 96.75 186 THR A C 1
ATOM 1484 O O . THR A 1 186 ? 20.366 -1.066 -13.249 1.00 96.75 186 THR A O 1
ATOM 1487 N N . THR A 1 187 ? 21.165 -2.051 -11.421 1.00 97.44 187 THR A N 1
ATOM 1488 C CA . THR A 1 187 ? 19.865 -2.598 -10.993 1.00 97.44 187 THR A CA 1
ATOM 1489 C C . THR A 1 187 ? 19.266 -1.794 -9.854 1.00 97.44 187 THR A C 1
ATOM 1491 O O . THR A 1 187 ? 20.001 -1.131 -9.117 1.00 97.44 187 THR A O 1
ATOM 1494 N N . LEU A 1 188 ? 17.944 -1.836 -9.692 1.00 97.62 188 LEU A N 1
ATOM 1495 C CA . LEU A 1 188 ? 17.308 -1.327 -8.480 1.00 97.62 188 LEU A CA 1
ATOM 1496 C C . LEU A 1 188 ? 17.836 -2.080 -7.245 1.00 97.62 188 LEU A C 1
ATOM 1498 O O . LEU A 1 188 ? 18.297 -3.217 -7.331 1.00 97.62 188 LEU A O 1
ATOM 1502 N N . ASN A 1 189 ? 17.791 -1.438 -6.083 1.00 96.50 189 ASN A N 1
ATOM 1503 C CA . ASN A 1 189 ? 18.198 -2.014 -4.811 1.00 96.50 189 ASN A CA 1
ATOM 1504 C C . ASN A 1 189 ? 17.286 -1.521 -3.684 1.00 96.50 189 ASN A C 1
ATOM 1506 O O . ASN A 1 189 ? 17.343 -0.352 -3.288 1.00 96.50 189 ASN A O 1
ATOM 1510 N N . TYR A 1 190 ? 16.473 -2.427 -3.148 1.00 96.12 190 TYR A N 1
ATOM 1511 C CA . TYR A 1 190 ? 15.508 -2.173 -2.087 1.00 96.12 190 TYR A CA 1
ATOM 1512 C C . TYR A 1 190 ? 14.571 -0.992 -2.405 1.00 96.12 190 TYR A C 1
ATOM 1514 O O . TYR A 1 190 ? 14.555 -0.010 -1.648 1.00 96.12 190 TYR A O 1
ATOM 1522 N N . PRO A 1 191 ? 13.790 -1.043 -3.509 1.00 96.81 191 PRO A N 1
ATOM 1523 C CA . PRO A 1 191 ? 12.717 -0.078 -3.733 1.00 96.81 191 PRO A CA 1
ATOM 1524 C C . PRO A 1 191 ? 11.723 -0.156 -2.569 1.00 96.81 191 PRO A C 1
ATOM 1526 O O . PRO A 1 191 ? 11.440 -1.230 -2.042 1.00 96.81 191 PRO A O 1
ATOM 1529 N N . THR A 1 192 ? 11.263 0.995 -2.097 1.00 94.56 192 THR A N 1
ATOM 1530 C CA . THR A 1 192 ? 10.431 1.109 -0.887 1.00 94.56 192 THR A CA 1
ATOM 1531 C C . THR A 1 192 ? 9.069 1.717 -1.144 1.00 94.56 192 THR A C 1
ATOM 1533 O O . THR A 1 192 ? 8.224 1.627 -0.262 1.00 94.56 192 THR A O 1
ATOM 1536 N N . ASP A 1 193 ? 8.890 2.383 -2.283 1.00 95.44 193 ASP A N 1
ATOM 1537 C CA . ASP A 1 193 ? 7.667 3.073 -2.682 1.00 95.44 193 ASP A CA 1
ATOM 1538 C C . ASP A 1 193 ? 7.806 3.443 -4.177 1.00 95.44 193 ASP A C 1
ATOM 1540 O O . ASP A 1 193 ? 8.917 3.778 -4.615 1.00 95.44 193 ASP A O 1
ATOM 1544 N N . ALA A 1 194 ? 6.729 3.351 -4.959 1.00 97.00 194 ALA A N 1
ATOM 1545 C CA . ALA A 1 194 ? 6.728 3.627 -6.396 1.00 97.00 194 ALA A CA 1
ATOM 1546 C C . ALA A 1 194 ? 5.368 4.163 -6.874 1.00 97.00 194 ALA A C 1
ATOM 1548 O O . ALA A 1 194 ? 4.333 3.541 -6.645 1.00 97.00 194 ALA A O 1
ATOM 1549 N N . ILE A 1 195 ? 5.373 5.304 -7.571 1.00 96.69 195 ILE A N 1
ATOM 1550 C CA . ILE A 1 195 ? 4.156 5.990 -8.032 1.00 96.69 195 ILE A CA 1
ATOM 1551 C C . ILE A 1 195 ? 4.292 6.343 -9.515 1.00 96.69 195 ILE A C 1
ATOM 1553 O O . ILE A 1 195 ? 5.275 6.965 -9.919 1.00 96.69 195 ILE A O 1
ATOM 1557 N N . LYS A 1 196 ? 3.292 5.972 -10.325 1.00 97.25 196 LYS A N 1
ATOM 1558 C CA . LYS A 1 196 ? 3.190 6.396 -11.730 1.00 97.25 196 LYS A CA 1
ATOM 1559 C C . LYS A 1 196 ? 2.758 7.859 -11.802 1.00 97.25 196 LYS A C 1
ATOM 1561 O O . LYS A 1 196 ? 1.783 8.250 -11.166 1.00 97.25 196 LYS A O 1
ATOM 1566 N N . LEU A 1 197 ? 3.474 8.649 -12.588 1.00 96.50 197 LEU A N 1
ATOM 1567 C CA . LEU A 1 197 ? 3.206 10.062 -12.826 1.00 96.50 197 LEU A CA 1
ATOM 1568 C C . LEU A 1 197 ? 2.361 10.250 -14.097 1.00 96.50 197 LEU A C 1
ATOM 1570 O O . LEU A 1 197 ? 2.282 9.362 -14.947 1.00 96.50 197 LEU A O 1
ATOM 1574 N N . GLY A 1 198 ? 1.764 11.435 -14.267 1.00 93.69 198 GLY A N 1
ATOM 1575 C CA . GLY A 1 198 ? 0.910 11.749 -15.424 1.00 93.69 198 GLY A CA 1
ATOM 1576 C C . GLY A 1 198 ? 1.625 11.706 -16.784 1.00 93.69 198 GLY A C 1
ATOM 1577 O O . GLY A 1 198 ? 0.981 11.545 -17.815 1.00 93.69 198 GLY A O 1
ATOM 1578 N N . ASN A 1 199 ? 2.958 11.793 -16.799 1.00 94.94 199 ASN A N 1
ATOM 1579 C CA . ASN A 1 199 ? 3.793 11.612 -17.993 1.00 94.94 199 ASN A CA 1
ATOM 1580 C C . ASN A 1 199 ? 4.156 10.134 -18.266 1.00 94.94 199 ASN A C 1
ATOM 1582 O O . ASN A 1 199 ? 4.972 9.864 -19.140 1.00 94.94 199 ASN A O 1
ATOM 1586 N N . SER A 1 200 ? 3.563 9.184 -17.532 1.00 96.00 200 SER A N 1
ATOM 1587 C CA . SER A 1 200 ? 3.855 7.740 -17.562 1.00 96.00 200 SER A CA 1
ATOM 1588 C C . SER A 1 200 ? 5.236 7.316 -17.048 1.00 96.00 200 SER A C 1
ATOM 1590 O O . SER A 1 200 ? 5.531 6.120 -17.046 1.00 96.00 200 SER A O 1
ATOM 1592 N N . ASN A 1 201 ? 6.057 8.245 -16.554 1.00 98.06 201 ASN A N 1
ATOM 1593 C CA . ASN A 1 201 ? 7.234 7.880 -15.773 1.00 98.06 201 ASN A CA 1
ATOM 1594 C C . ASN A 1 201 ? 6.821 7.379 -14.388 1.00 98.06 201 ASN A C 1
ATOM 1596 O O . ASN A 1 201 ? 5.691 7.573 -13.935 1.00 98.06 201 ASN A O 1
ATOM 1600 N N . VAL A 1 202 ? 7.759 6.748 -13.691 1.00 98.06 202 VAL A N 1
ATOM 1601 C CA . VAL A 1 202 ? 7.556 6.252 -12.332 1.00 98.06 202 VAL A CA 1
ATOM 1602 C C . VAL A 1 202 ? 8.552 6.929 -11.407 1.00 98.06 202 VAL A C 1
ATOM 1604 O O . VAL A 1 202 ? 9.762 6.875 -11.632 1.00 98.06 202 VAL A O 1
ATOM 1607 N N . LEU A 1 203 ? 8.037 7.559 -10.354 1.00 97.88 203 LEU A N 1
ATOM 1608 C CA . LEU A 1 203 ? 8.837 8.047 -9.242 1.00 97.88 203 LEU A CA 1
ATOM 1609 C C . LEU A 1 203 ? 9.072 6.887 -8.273 1.00 97.88 203 LEU A C 1
ATOM 1611 O O . LEU A 1 203 ? 8.115 6.279 -7.804 1.00 97.88 203 LEU A O 1
ATOM 1615 N N . ILE A 1 204 ? 10.331 6.571 -7.978 1.00 97.75 204 ILE A N 1
ATOM 1616 C CA . ILE A 1 204 ? 10.727 5.423 -7.155 1.00 97.75 204 ILE A CA 1
ATOM 1617 C C . ILE A 1 204 ? 11.585 5.901 -5.983 1.00 97.75 204 ILE A C 1
ATOM 1619 O O . ILE A 1 204 ? 12.618 6.551 -6.166 1.00 97.75 204 ILE A O 1
ATOM 1623 N N . SER A 1 205 ? 11.180 5.524 -4.772 1.00 96.12 205 SER A N 1
ATOM 1624 C CA . SER A 1 205 ? 11.965 5.655 -3.544 1.00 96.12 205 SER A CA 1
ATOM 1625 C C . SER A 1 205 ? 12.875 4.443 -3.378 1.00 96.12 205 SER A C 1
ATOM 1627 O O . SER A 1 205 ? 12.410 3.343 -3.071 1.00 96.12 205 SER A O 1
ATOM 1629 N N . GLU A 1 206 ? 14.184 4.616 -3.539 1.00 94.31 206 GLU A N 1
ATOM 1630 C CA . GLU A 1 206 ? 15.148 3.516 -3.498 1.00 94.31 206 GLU A CA 1
ATOM 1631 C C . GLU A 1 206 ? 15.998 3.577 -2.223 1.00 94.31 206 GLU A C 1
ATOM 1633 O O . GLU A 1 206 ? 17.014 4.278 -2.144 1.00 94.31 206 GLU A O 1
ATOM 1638 N N . GLY A 1 207 ? 15.586 2.811 -1.208 1.00 92.88 207 GLY A N 1
ATOM 1639 C CA . GLY A 1 207 ? 16.228 2.808 0.106 1.00 92.88 207 GLY A CA 1
ATOM 1640 C C . GLY A 1 207 ? 17.667 2.289 0.058 1.00 92.88 207 GLY A C 1
ATOM 1641 O O . GLY A 1 207 ? 18.557 2.873 0.678 1.00 92.88 207 GLY A O 1
ATOM 1642 N N . GLY A 1 208 ? 17.924 1.245 -0.739 1.00 93.69 208 GLY A N 1
ATOM 1643 C CA . GLY A 1 208 ? 19.242 0.615 -0.856 1.00 93.69 208 GLY A CA 1
ATOM 1644 C C . GLY A 1 208 ? 20.294 1.498 -1.528 1.00 93.69 208 GLY A C 1
ATOM 1645 O O . GLY A 1 208 ? 21.482 1.357 -1.242 1.00 93.69 208 GLY A O 1
ATOM 1646 N N . LYS A 1 209 ? 19.871 2.451 -2.369 1.00 93.44 209 LYS A N 1
ATOM 1647 C CA . LYS A 1 209 ? 20.754 3.456 -2.991 1.00 93.44 209 LYS A CA 1
ATOM 1648 C C . LYS A 1 209 ? 20.593 4.866 -2.427 1.00 93.44 209 LYS A C 1
ATOM 1650 O O . LYS A 1 209 ? 21.257 5.781 -2.913 1.00 93.44 209 LYS A O 1
ATOM 1655 N N . ARG A 1 210 ? 19.755 5.053 -1.399 1.00 94.38 210 ARG A N 1
ATOM 1656 C CA . ARG A 1 210 ? 19.557 6.338 -0.702 1.00 94.38 210 ARG A CA 1
ATOM 1657 C C . ARG A 1 210 ? 19.191 7.486 -1.648 1.00 94.38 210 ARG A C 1
ATOM 1659 O O . ARG A 1 210 ? 19.709 8.602 -1.532 1.00 94.38 210 ARG A O 1
ATOM 1666 N N . ARG A 1 211 ? 18.322 7.195 -2.615 1.00 95.12 211 ARG A N 1
ATOM 1667 C CA . ARG A 1 211 ? 17.920 8.143 -3.657 1.00 95.12 211 ARG A CA 1
ATOM 1668 C C . ARG A 1 211 ? 16.438 8.031 -3.976 1.00 95.12 211 ARG A C 1
ATOM 1670 O O . ARG A 1 211 ? 15.804 7.022 -3.683 1.00 95.12 211 ARG A O 1
ATOM 1677 N N . ILE A 1 212 ? 15.930 9.073 -4.613 1.00 97.12 212 ILE A N 1
ATOM 1678 C CA . ILE A 1 212 ? 14.640 9.073 -5.294 1.00 97.12 212 ILE A CA 1
ATOM 1679 C C . ILE A 1 212 ? 14.939 9.310 -6.773 1.00 97.12 212 ILE A C 1
ATOM 1681 O O . ILE A 1 212 ? 15.791 10.142 -7.097 1.00 97.12 212 ILE A O 1
ATOM 1685 N N . ILE A 1 213 ? 14.304 8.552 -7.657 1.00 97.19 213 ILE A N 1
ATOM 1686 C CA . ILE A 1 213 ? 14.504 8.649 -9.106 1.00 97.19 213 ILE A CA 1
ATOM 1687 C C . ILE A 1 213 ? 13.161 8.721 -9.816 1.00 97.19 213 ILE A C 1
ATOM 1689 O O . ILE A 1 213 ? 12.239 8.005 -9.444 1.00 97.19 213 ILE A O 1
ATOM 1693 N N . GLU A 1 214 ? 13.066 9.561 -10.839 1.00 98.25 214 GLU A N 1
ATOM 1694 C CA . GLU A 1 214 ? 12.012 9.475 -11.846 1.00 98.25 214 GLU A CA 1
ATOM 1695 C C . GLU A 1 214 ? 12.584 8.724 -13.044 1.00 98.25 214 GLU A C 1
ATOM 1697 O O . GLU A 1 214 ? 13.647 9.084 -13.562 1.00 98.25 214 GLU A O 1
ATOM 1702 N N . VAL A 1 215 ? 11.909 7.652 -13.449 1.00 98.56 215 VAL A N 1
ATOM 1703 C CA . VAL A 1 215 ? 12.401 6.724 -14.467 1.00 98.56 215 VAL A CA 1
ATOM 1704 C C . VAL A 1 215 ? 11.325 6.489 -15.511 1.00 98.56 215 VAL A C 1
ATOM 1706 O O . VAL A 1 215 ? 10.163 6.284 -15.161 1.00 98.56 215 VAL A O 1
ATOM 1709 N N . ASN A 1 216 ? 11.709 6.451 -16.784 1.00 98.44 216 ASN A N 1
ATOM 1710 C CA . ASN A 1 216 ? 10.864 5.858 -17.812 1.00 98.44 216 ASN A CA 1
ATOM 1711 C C . ASN A 1 216 ? 10.863 4.329 -17.615 1.00 98.44 216 ASN A C 1
ATOM 1713 O O . ASN A 1 216 ? 11.901 3.694 -17.824 1.00 98.44 216 ASN A O 1
ATOM 1717 N N . PRO A 1 217 ? 9.739 3.704 -17.222 1.00 98.00 217 PRO A N 1
ATOM 1718 C CA . PRO A 1 217 ? 9.729 2.294 -16.838 1.00 98.00 217 PRO A CA 1
ATOM 1719 C C . PRO A 1 217 ? 9.968 1.335 -18.012 1.00 98.00 217 PRO A C 1
ATOM 1721 O O . PRO A 1 217 ? 10.321 0.181 -17.784 1.00 98.00 217 PRO A O 1
ATOM 1724 N N . LEU A 1 218 ? 9.788 1.793 -19.257 1.00 97.50 218 LEU A N 1
ATOM 1725 C CA . LEU A 1 218 ? 9.962 0.972 -20.456 1.00 97.50 218 LEU A CA 1
ATOM 1726 C C . LEU A 1 218 ? 11.413 0.952 -20.943 1.00 97.50 218 LEU A C 1
ATOM 1728 O O . LEU A 1 218 ? 11.860 -0.055 -21.486 1.00 97.50 218 LEU A O 1
ATOM 1732 N N . THR A 1 219 ? 12.145 2.055 -20.767 1.00 98.00 219 THR A N 1
ATOM 1733 C CA . THR A 1 219 ? 13.548 2.171 -21.203 1.00 98.00 219 THR A CA 1
ATOM 1734 C C . THR A 1 219 ? 14.544 2.030 -20.054 1.00 98.00 219 THR A C 1
ATOM 1736 O O . THR A 1 219 ? 15.722 1.771 -20.291 1.00 98.00 219 THR A O 1
ATOM 1739 N N . GLY A 1 220 ? 14.099 2.218 -18.808 1.00 98.38 220 GLY A N 1
ATOM 1740 C CA . GLY A 1 220 ? 14.958 2.291 -17.627 1.00 98.38 220 GLY A CA 1
ATOM 1741 C C . GLY A 1 220 ? 15.762 3.593 -17.527 1.00 98.38 220 GLY A C 1
ATOM 1742 O O . GLY A 1 220 ? 16.670 3.685 -16.699 1.00 98.38 220 GLY A O 1
ATOM 1743 N N . GLU A 1 221 ? 15.474 4.589 -18.367 1.00 98.50 221 GLU A N 1
ATOM 1744 C CA . GLU A 1 221 ? 16.152 5.886 -18.360 1.00 98.50 221 GLU A CA 1
ATOM 1745 C C . GLU A 1 221 ? 15.753 6.708 -17.130 1.00 98.50 221 GLU A C 1
ATOM 1747 O O . GLU A 1 221 ? 14.572 6.966 -16.900 1.00 98.50 221 GLU A O 1
ATOM 1752 N N . ILE A 1 222 ? 16.745 7.145 -16.350 1.00 98.31 222 ILE A N 1
ATOM 1753 C CA . ILE A 1 222 ? 16.535 8.080 -15.242 1.00 98.31 222 ILE A CA 1
ATOM 1754 C C . ILE A 1 222 ? 16.451 9.494 -15.820 1.00 98.31 222 ILE A C 1
ATOM 1756 O O . ILE A 1 222 ? 17.465 10.037 -16.256 1.00 98.31 222 ILE A O 1
ATOM 1760 N N . VAL A 1 223 ? 15.272 10.108 -15.764 1.00 98.12 223 VAL A N 1
ATOM 1761 C CA . VAL A 1 223 ? 15.058 11.479 -16.261 1.00 98.12 223 VAL A CA 1
ATOM 1762 C C . VAL A 1 223 ? 15.256 12.532 -15.171 1.00 98.12 223 VAL A C 1
ATOM 1764 O O . VAL A 1 223 ? 15.562 13.687 -15.456 1.00 98.12 223 VAL A O 1
ATOM 1767 N N . TRP A 1 224 ? 15.129 12.129 -13.905 1.00 97.88 224 TRP A N 1
ATOM 1768 C CA . TRP A 1 224 ? 15.407 12.976 -12.752 1.00 97.88 224 TRP A CA 1
ATOM 1769 C C . TRP A 1 224 ? 15.883 12.146 -11.558 1.00 97.88 224 TRP A C 1
ATOM 1771 O O . TRP A 1 224 ? 15.527 10.977 -11.397 1.00 97.88 224 TRP A O 1
ATOM 1781 N N . LYS A 1 225 ? 16.709 12.748 -10.697 1.00 96.38 225 LYS A N 1
ATOM 1782 C CA . LYS A 1 225 ? 17.280 12.087 -9.522 1.00 96.38 225 LYS A CA 1
ATOM 1783 C C . LYS A 1 225 ? 17.495 13.068 -8.378 1.00 96.38 225 LYS A C 1
ATOM 1785 O O . LYS A 1 225 ? 18.101 14.120 -8.561 1.00 96.38 225 LYS A O 1
ATOM 1790 N N . PHE A 1 226 ? 17.139 12.637 -7.174 1.00 94.56 226 PHE A N 1
ATOM 1791 C CA . PHE A 1 226 ? 17.523 13.275 -5.923 1.00 94.56 226 PHE A CA 1
ATOM 1792 C C . PHE A 1 226 ? 18.352 12.332 -5.054 1.00 94.56 226 PHE A C 1
ATOM 1794 O O . PHE A 1 226 ? 18.000 11.172 -4.835 1.00 94.56 226 PHE A O 1
ATOM 1801 N N . THR A 1 227 ? 19.465 12.845 -4.537 1.00 91.12 227 THR A N 1
ATOM 1802 C CA . THR A 1 227 ? 20.375 12.139 -3.627 1.00 91.12 227 THR A CA 1
ATOM 1803 C C . THR A 1 227 ? 20.477 12.872 -2.303 1.00 91.12 227 THR A C 1
ATOM 1805 O O . THR A 1 227 ? 20.370 14.092 -2.268 1.00 91.12 227 THR A O 1
ATOM 1808 N N . GLY A 1 228 ? 20.756 12.137 -1.225 1.00 79.50 228 GLY A N 1
ATOM 1809 C CA . GLY A 1 228 ? 20.894 12.720 0.115 1.00 79.50 228 GLY A CA 1
ATOM 1810 C C . GLY A 1 228 ? 19.656 12.552 0.996 1.00 79.50 228 GLY A C 1
ATOM 1811 O O . GLY A 1 228 ? 19.627 13.070 2.105 1.00 79.50 228 GLY A O 1
ATOM 1812 N N . ALA A 1 229 ? 18.671 11.762 0.561 1.00 68.31 229 ALA A N 1
ATOM 1813 C CA . ALA A 1 229 ? 17.437 11.484 1.301 1.00 68.31 229 ALA A CA 1
ATOM 1814 C C . ALA A 1 229 ? 17.620 10.612 2.569 1.00 68.31 229 ALA A C 1
ATOM 1816 O O . ALA A 1 229 ? 16.640 10.139 3.141 1.00 68.31 229 ALA A O 1
ATOM 1817 N N . GLY A 1 230 ? 18.856 10.340 3.004 1.00 84.25 230 GLY A N 1
ATOM 1818 C CA . GLY A 1 230 ? 19.132 9.373 4.068 1.00 84.25 230 GLY A CA 1
ATOM 1819 C C . GLY A 1 230 ? 18.658 7.972 3.670 1.00 84.25 230 GLY A C 1
ATOM 1820 O O . GLY A 1 230 ? 19.224 7.372 2.763 1.00 84.25 230 GLY A O 1
ATOM 1821 N N . LEU A 1 231 ? 17.624 7.457 4.337 1.00 85.69 231 LEU A N 1
ATOM 1822 C CA . LEU A 1 231 ? 16.913 6.231 3.958 1.00 85.69 231 LEU A CA 1
ATOM 1823 C C . LEU A 1 231 ? 15.480 6.603 3.545 1.00 85.69 231 LEU A C 1
ATOM 1825 O O . LEU A 1 231 ? 14.592 6.614 4.404 1.00 85.69 231 LEU A O 1
ATOM 1829 N N . PRO A 1 232 ? 15.237 6.945 2.266 1.00 85.56 232 PRO A N 1
ATOM 1830 C CA . PRO A 1 232 ? 13.892 7.257 1.814 1.00 85.56 232 PRO A CA 1
ATOM 1831 C C . PRO A 1 232 ? 13.043 5.980 1.882 1.00 85.56 232 PRO A C 1
ATOM 1833 O O . PRO A 1 232 ? 13.468 4.912 1.443 1.00 85.56 232 PRO A O 1
ATOM 1836 N N . THR A 1 233 ? 11.875 6.081 2.515 1.00 84.44 233 THR A N 1
ATOM 1837 C CA . THR A 1 233 ? 10.969 4.941 2.776 1.00 84.44 233 THR A CA 1
ATOM 1838 C C . THR A 1 233 ? 9.545 5.181 2.291 1.00 84.44 233 THR A C 1
ATOM 1840 O O . THR A 1 233 ? 8.711 4.283 2.382 1.00 84.44 233 THR A O 1
ATOM 1843 N N . ALA A 1 234 ? 9.251 6.394 1.825 1.00 83.81 234 ALA A N 1
ATOM 1844 C CA . ALA A 1 234 ? 7.968 6.764 1.261 1.00 83.81 234 ALA A CA 1
ATOM 1845 C C . ALA A 1 234 ? 8.135 7.981 0.350 1.00 83.81 234 ALA A C 1
ATOM 1847 O O . ALA A 1 234 ? 8.985 8.837 0.609 1.00 83.81 234 ALA A O 1
ATOM 1848 N N . ILE A 1 235 ? 7.278 8.070 -0.660 1.00 87.25 235 ILE A N 1
ATOM 1849 C CA . ILE A 1 235 ? 7.088 9.256 -1.501 1.00 87.25 235 ILE A CA 1
ATOM 1850 C C . ILE A 1 235 ? 5.610 9.647 -1.487 1.00 87.25 235 ILE A C 1
ATOM 1852 O O . ILE A 1 235 ? 4.737 8.835 -1.182 1.00 87.25 235 ILE A O 1
ATOM 1856 N N . ALA A 1 236 ? 5.345 10.916 -1.767 1.00 78.88 236 ALA A N 1
ATOM 1857 C CA . ALA A 1 236 ? 4.013 11.450 -1.992 1.00 78.88 236 ALA A CA 1
ATOM 1858 C C . ALA A 1 236 ? 4.110 12.466 -3.130 1.00 78.88 236 ALA A C 1
ATOM 1860 O O . ALA A 1 236 ? 5.117 13.168 -3.240 1.00 78.88 236 ALA A O 1
ATOM 1861 N N . VAL A 1 237 ? 3.084 12.503 -3.970 1.00 78.19 237 VAL A N 1
ATOM 1862 C CA . VAL A 1 237 ? 2.960 13.435 -5.092 1.00 78.19 237 VAL A CA 1
ATOM 1863 C C . VAL A 1 237 ? 1.616 14.134 -4.913 1.00 78.19 237 VAL A C 1
ATOM 1865 O O . VAL A 1 237 ? 0.633 13.457 -4.604 1.00 78.19 237 VAL A O 1
ATOM 1868 N N . GLU A 1 238 ? 1.611 15.462 -5.010 1.00 58.88 238 GLU A N 1
ATOM 1869 C CA . GLU A 1 238 ? 0.401 16.300 -4.995 1.00 58.88 238 GLU A CA 1
ATOM 1870 C C . GLU A 1 238 ? -0.089 16.568 -6.420 1.00 58.88 238 GLU A C 1
ATOM 1872 O O . GLU A 1 238 ? 0.776 16.706 -7.320 1.00 58.88 238 GLU A O 1
#

Secondary structure (DSSP, 8-state):
-EE-TTS-EEEEETTTTEEEEE-TTT--EEEEEEBTTB-SSTT--SSEEEEEEETTTTEEEEEEGGGTEEEEEETTT--EEEEEE-TT---SSTT--SSEEEEEESSTT-SEEEEEETTTTEEEEEETTT--EEEEEE-TT-S-EEEEEE-TTS-EEEEETTTTEEEEE-TTS-EEEEE-B-TTSPBP-SEEEEEE-TTS-EEEEETTTTEEEEE-TTT--EEEEEE--SS-------

pLDDT: mean 94.83, std 4.98, range [58.88, 98.75]